Protein AF-A0A524PGY7-F1 (afdb_monomer_lite)

Radius of gyration: 24.84 Å; chains: 1; bounding box: 60×61×75 Å

Sequence (330 aa):
MKRKGLLGFSLILVSMLLLIGTSPVMAAKPDGSDGTRDVIAMSNGFPSGEHYNLNIHGKKADYVGDSTPGGSSVFILEYGQSTIQYVTNRKASLAELYVLDPLAEAFDGDPAKVQLPYEAAGYYVFGRILGKPNNGNVEPASSIILYPNRVVGAWNDTDPADPDFPTYTDGSLLPLGLIVGPNLYTAEPEGYVRFDPSSTPGKGKSKATDITELFTYTGWVIDSVLDTSGPEGEPDGIIDTYDIPLGDYDVDATTDPSQDYNNDGVLNGADVEAWLTDMAALATPTAWYYAEEWILNIADLVITEQGLENDGTKLLQIRFYPVDTTEFIP

Secondary structure (DSSP, 8-state):
-----SSSHHHHHHHHHS-S-----------GGGSSSHHHHHTTS--BS--EEEEEEEE-TT--------TTEEEEESEEEEEEEEEEETT----S-EEEE-B-HHHHSS-EEEEEPP-TT-EEEEEEE-S-GGGG--SSPPEEEEPPPEEEEEEPPPSSPPTTGGG--SSSS----EEPSS----PPPEEEESS-TTT--S-PPPPPEE-GGGGEEEEEEE-GGG----TTSS--S--STTTSPPB--S--TTSPPBS-SS-SS--SHHHHHHHHHHHHTSSS-SEEEEEEEEGGGSSSEEEEEEEEEEEB-SEEEEEEEEGGG-B---

Structure (mmCIF, N/CA/C/O backbone):
data_AF-A0A524PGY7-F1
#
_entry.id   AF-A0A524PGY7-F1
#
loop_
_atom_site.group_PDB
_atom_site.id
_atom_site.type_symbol
_atom_site.label_atom_id
_atom_site.label_alt_id
_atom_site.label_comp_id
_atom_site.label_asym_id
_atom_site.label_entity_id
_atom_site.label_seq_id
_atom_site.pdbx_PDB_ins_code
_atom_site.Cartn_x
_atom_site.Cartn_y
_atom_site.Cartn_z
_atom_site.occupancy
_atom_site.B_iso_or_equiv
_atom_site.auth_seq_id
_atom_site.auth_comp_id
_atom_site.auth_asym_id
_atom_site.auth_atom_id
_atom_site.pdbx_PDB_model_num
ATOM 1 N N . MET A 1 1 ? 22.538 -43.835 -54.422 1.00 36.50 1 MET A N 1
ATOM 2 C CA . MET A 1 1 ? 23.234 -42.661 -53.834 1.00 36.50 1 MET A CA 1
ATOM 3 C C . MET A 1 1 ? 22.425 -41.421 -54.198 1.00 36.50 1 MET A C 1
ATOM 5 O O . MET A 1 1 ? 22.168 -41.273 -55.375 1.00 36.50 1 MET A O 1
ATOM 9 N N . LYS A 1 2 ? 21.932 -40.530 -53.335 1.00 38.09 2 LYS A N 1
ATOM 10 C CA . LYS A 1 2 ? 21.914 -40.359 -51.874 1.00 38.09 2 LYS A CA 1
ATOM 11 C C . LYS A 1 2 ? 20.579 -39.647 -51.557 1.00 38.09 2 LYS A C 1
ATOM 13 O O . LYS A 1 2 ? 20.302 -38.616 -52.155 1.00 38.09 2 LYS A O 1
ATOM 18 N N . ARG A 1 3 ? 19.779 -40.180 -50.626 1.00 41.75 3 ARG A N 1
ATOM 19 C CA . ARG A 1 3 ? 18.691 -39.446 -49.956 1.00 41.75 3 ARG A CA 1
ATOM 20 C C . ARG A 1 3 ? 19.327 -38.633 -48.826 1.00 41.75 3 ARG A C 1
ATOM 22 O O . ARG A 1 3 ? 19.860 -39.229 -47.895 1.00 41.75 3 ARG A O 1
ATOM 29 N N . LYS A 1 4 ? 19.314 -37.307 -48.923 1.00 48.47 4 LYS A N 1
ATOM 30 C CA . LYS A 1 4 ? 19.605 -36.389 -47.813 1.00 48.47 4 LYS A CA 1
ATOM 31 C C . LYS A 1 4 ? 18.710 -35.172 -47.987 1.00 48.47 4 LYS A C 1
ATOM 33 O O . LYS A 1 4 ? 18.896 -34.425 -48.936 1.00 48.47 4 LYS A O 1
ATOM 38 N N . GLY A 1 5 ? 17.733 -35.019 -47.106 1.00 49.53 5 GLY A N 1
ATOM 39 C CA . GLY A 1 5 ? 16.826 -33.875 -47.133 1.00 49.53 5 GLY A CA 1
ATOM 40 C C . GLY A 1 5 ? 15.494 -34.192 -46.480 1.00 49.53 5 GLY A C 1
ATOM 41 O O . GLY A 1 5 ? 14.476 -34.086 -47.140 1.00 49.53 5 GLY A O 1
ATOM 42 N N . LEU A 1 6 ? 15.503 -34.670 -45.231 1.00 46.91 6 LEU A N 1
ATOM 43 C CA . LEU A 1 6 ? 14.293 -34.690 -44.399 1.00 46.91 6 LEU A CA 1
ATOM 44 C C . LEU A 1 6 ? 14.606 -34.846 -42.896 1.00 46.91 6 LEU A C 1
ATOM 46 O O . LEU A 1 6 ? 13.883 -35.525 -42.180 1.00 46.91 6 LEU A O 1
ATOM 50 N N . LEU A 1 7 ? 15.717 -34.275 -42.416 1.00 43.59 7 LEU A N 1
ATOM 51 C CA . LEU A 1 7 ? 16.097 -34.353 -40.993 1.00 43.59 7 LEU A CA 1
ATOM 52 C C . LEU A 1 7 ? 16.265 -32.989 -40.301 1.00 43.59 7 LEU A C 1
ATOM 54 O O . LEU A 1 7 ? 16.538 -32.958 -39.110 1.00 43.59 7 LEU A O 1
ATOM 58 N N . GLY A 1 8 ? 16.079 -31.870 -41.013 1.00 40.19 8 GLY A N 1
ATOM 59 C CA . GLY A 1 8 ? 16.228 -30.526 -40.433 1.00 40.19 8 GLY A CA 1
ATOM 60 C C . GLY A 1 8 ? 14.969 -29.973 -39.759 1.00 40.19 8 GLY A C 1
ATOM 61 O O . GLY A 1 8 ? 15.075 -29.164 -38.850 1.00 40.19 8 GLY A O 1
ATOM 62 N N . PHE A 1 9 ? 13.778 -30.430 -40.157 1.00 42.22 9 PHE A N 1
ATOM 63 C CA . PHE A 1 9 ?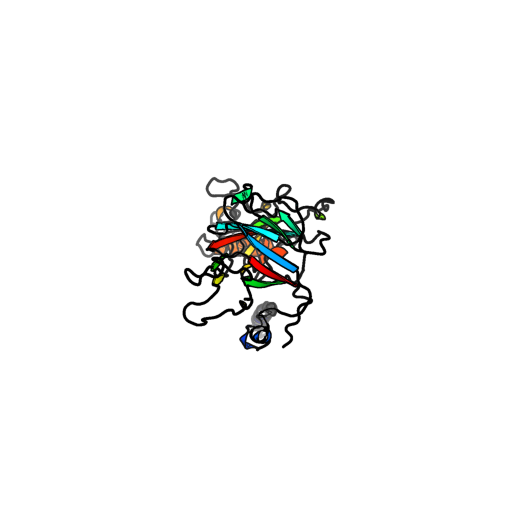 12.515 -29.846 -39.683 1.00 42.22 9 PHE A CA 1
ATOM 64 C C . PHE A 1 9 ? 11.984 -30.453 -38.376 1.00 42.22 9 PHE A C 1
ATOM 66 O O . PHE A 1 9 ? 11.179 -29.831 -37.695 1.00 42.22 9 PHE A O 1
ATOM 73 N N . SER A 1 10 ? 12.443 -31.648 -37.992 1.00 45.22 10 SER A N 1
ATOM 74 C CA . SER A 1 10 ? 11.932 -32.325 -36.791 1.00 45.22 10 SER A CA 1
ATOM 75 C C . SER A 1 10 ? 12.630 -31.891 -35.502 1.00 45.22 10 SER A C 1
ATOM 77 O O . SER A 1 10 ? 12.076 -32.117 -34.433 1.00 45.22 10 SER A O 1
ATOM 79 N N . LEU A 1 11 ? 13.828 -31.299 -35.576 1.00 42.41 11 LEU A N 1
ATOM 80 C CA . LEU A 1 11 ? 14.556 -30.881 -34.374 1.00 42.41 11 LEU A CA 1
ATOM 81 C C . LEU A 1 11 ? 14.105 -29.493 -33.892 1.00 42.41 11 LEU A C 1
ATOM 83 O O . LEU A 1 11 ? 13.975 -29.282 -32.695 1.00 42.41 11 LEU A O 1
ATOM 87 N N . ILE A 1 12 ? 13.777 -28.588 -34.820 1.00 48.06 12 ILE A N 1
ATOM 88 C CA . ILE A 1 12 ? 13.322 -27.225 -34.497 1.00 48.06 12 ILE A CA 1
ATOM 89 C C . ILE A 1 12 ? 11.931 -27.251 -33.842 1.00 48.06 12 ILE A C 1
ATOM 91 O O . ILE A 1 12 ? 11.699 -26.538 -32.873 1.00 48.06 12 ILE A O 1
ATOM 95 N N . LEU A 1 13 ? 11.037 -28.146 -34.281 1.00 40.94 13 LEU A N 1
ATOM 96 C CA . LEU A 1 13 ? 9.704 -28.281 -33.682 1.00 40.94 13 LEU A CA 1
ATOM 97 C C . LEU A 1 13 ? 9.747 -28.859 -32.251 1.00 40.94 13 LEU A C 1
ATOM 99 O O . LEU A 1 13 ? 8.904 -28.525 -31.427 1.00 40.94 13 LEU A O 1
ATOM 103 N N . VAL A 1 14 ? 10.741 -29.699 -31.934 1.00 45.47 14 VAL A N 1
ATOM 104 C CA . VAL A 1 14 ? 10.915 -30.270 -30.585 1.00 45.47 14 VAL A CA 1
ATOM 105 C C . VAL A 1 14 ? 11.590 -29.271 -29.638 1.00 45.47 14 VAL A C 1
ATOM 107 O O . VAL A 1 14 ? 11.254 -29.241 -28.459 1.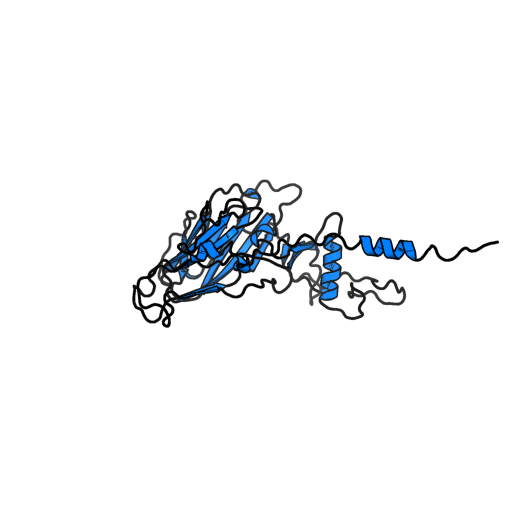00 45.47 14 VAL A O 1
ATOM 110 N N . SER A 1 15 ? 12.464 -28.394 -30.143 1.00 42.88 15 SER A N 1
ATOM 111 C CA . SER A 1 15 ? 13.026 -27.286 -29.357 1.00 42.88 15 SER A CA 1
ATOM 112 C C . SER A 1 15 ? 11.997 -26.190 -29.049 1.00 42.88 15 SER A C 1
ATOM 114 O O . SER A 1 15 ? 12.026 -25.641 -27.955 1.00 42.88 15 SER A O 1
ATOM 116 N N . MET A 1 16 ? 11.041 -25.929 -29.950 1.00 41.72 16 MET A N 1
ATOM 117 C CA . MET A 1 16 ? 9.944 -24.982 -29.693 1.00 41.72 16 MET A CA 1
ATOM 118 C C . MET A 1 16 ? 8.911 -25.524 -28.685 1.00 41.72 16 MET A C 1
ATOM 120 O O . MET A 1 16 ? 8.308 -24.754 -27.949 1.00 41.72 16 MET A O 1
ATOM 124 N N . LEU A 1 17 ? 8.754 -26.850 -28.585 1.00 41.31 17 LEU A N 1
ATOM 125 C CA . LEU A 1 17 ? 7.891 -27.504 -27.588 1.00 41.31 17 LEU A CA 1
ATOM 126 C C . LEU A 1 17 ? 8.520 -27.604 -26.184 1.00 41.31 17 LEU A C 1
ATOM 128 O O . LEU A 1 17 ? 7.798 -27.816 -25.217 1.00 41.31 17 LEU A O 1
ATOM 132 N N . LEU A 1 18 ? 9.842 -27.438 -26.059 1.00 38.06 18 LEU A N 1
ATOM 133 C CA . LEU A 1 18 ? 10.560 -27.415 -24.773 1.00 38.06 18 LEU A CA 1
ATOM 134 C C . LEU A 1 18 ? 10.697 -26.002 -24.175 1.00 38.06 18 LEU A C 1
ATOM 136 O O . LEU A 1 18 ? 11.127 -25.877 -23.033 1.00 38.06 18 LEU A O 1
ATOM 140 N N . LEU A 1 19 ? 10.300 -24.963 -24.920 1.00 39.56 19 LEU A N 1
ATOM 141 C CA . LEU A 1 19 ? 10.156 -23.580 -24.443 1.00 39.56 19 LEU A CA 1
ATOM 142 C C . LEU A 1 19 ? 8.741 -23.260 -23.944 1.00 39.56 19 LEU A C 1
ATOM 144 O O . LEU A 1 19 ? 8.479 -22.131 -23.542 1.00 39.56 19 LEU A O 1
ATOM 148 N N . ILE A 1 20 ? 7.857 -24.262 -23.855 1.00 41.78 20 ILE A N 1
ATOM 149 C CA . ILE A 1 20 ? 6.754 -24.222 -22.888 1.00 41.78 20 ILE A CA 1
ATOM 150 C C . ILE A 1 20 ? 7.396 -24.473 -21.521 1.00 41.78 20 ILE A C 1
ATOM 152 O O . ILE A 1 20 ? 7.296 -25.552 -20.934 1.00 41.78 20 ILE A O 1
ATOM 156 N N . GLY A 1 21 ? 8.172 -23.475 -21.090 1.00 33.72 21 GLY A N 1
ATOM 157 C CA . GLY A 1 21 ? 8.647 -23.345 -19.735 1.00 33.72 21 GLY A CA 1
ATOM 158 C C . GLY A 1 21 ? 7.442 -23.519 -18.839 1.00 33.72 21 GLY A C 1
ATOM 159 O O . GLY A 1 21 ? 6.359 -23.012 -19.126 1.00 33.72 21 GLY A O 1
ATOM 160 N N . THR A 1 22 ? 7.645 -24.334 -17.816 1.00 38.81 22 THR A N 1
ATOM 161 C CA . THR A 1 22 ? 6.751 -24.506 -16.688 1.00 38.81 22 THR A CA 1
ATOM 162 C C . THR A 1 22 ? 6.085 -23.173 -16.381 1.00 38.81 22 THR A C 1
ATOM 164 O O . THR A 1 22 ? 6.716 -22.294 -15.795 1.00 38.81 22 THR A O 1
ATOM 167 N N . SER A 1 23 ? 4.823 -23.011 -16.783 1.00 33.00 23 SER A N 1
ATOM 168 C CA . SER A 1 23 ? 3.966 -22.043 -16.121 1.00 33.00 23 SER A CA 1
ATOM 169 C C . SER A 1 23 ? 4.172 -22.310 -14.633 1.00 33.00 23 SER A C 1
ATOM 171 O O . SER A 1 23 ? 4.130 -23.498 -14.257 1.00 33.00 23 SER A O 1
ATOM 173 N N . PRO A 1 24 ? 4.469 -21.291 -13.799 1.00 35.34 24 PRO A N 1
ATOM 174 C CA . PRO A 1 24 ? 4.390 -21.497 -12.367 1.00 35.34 24 PRO A CA 1
ATOM 175 C C . PRO A 1 24 ? 3.068 -22.216 -12.151 1.00 35.34 24 PRO A C 1
ATOM 177 O O . PRO A 1 24 ? 2.066 -21.898 -12.803 1.00 35.34 24 PRO A O 1
ATOM 180 N N . VAL A 1 25 ? 3.096 -23.286 -11.360 1.00 30.28 25 VAL A N 1
ATOM 181 C CA . VAL A 1 25 ? 1.858 -23.808 -10.806 1.00 30.28 25 VAL A CA 1
ATOM 182 C C . VAL A 1 25 ? 1.249 -22.582 -10.159 1.00 30.28 25 VAL A C 1
ATOM 184 O O . VAL A 1 25 ? 1.738 -22.141 -9.125 1.00 30.28 25 VAL A O 1
ATOM 187 N N . MET A 1 26 ? 0.290 -21.960 -10.851 1.00 38.78 26 MET A N 1
ATOM 188 C CA . MET A 1 26 ? -0.557 -20.949 -10.270 1.00 38.78 26 MET A CA 1
ATOM 189 C C . MET A 1 26 ? -1.066 -21.690 -9.054 1.00 38.78 26 MET A C 1
ATOM 191 O O . MET A 1 26 ? -1.726 -22.730 -9.193 1.00 38.78 26 MET A O 1
ATOM 195 N N . ALA A 1 27 ? -0.652 -21.242 -7.874 1.00 35.66 27 ALA A N 1
ATOM 196 C CA . ALA A 1 27 ? -1.394 -21.524 -6.674 1.00 35.66 27 ALA A CA 1
ATOM 197 C C . ALA A 1 27 ? -2.730 -20.831 -6.919 1.00 35.66 27 ALA A C 1
ATOM 199 O O . ALA A 1 27 ? -2.958 -19.712 -6.483 1.00 35.66 27 ALA A O 1
ATOM 200 N N . ALA A 1 28 ? -3.564 -21.467 -7.747 1.00 30.20 28 ALA A N 1
ATOM 201 C CA . ALA A 1 28 ? -4.939 -21.112 -7.916 1.00 30.20 28 ALA A CA 1
ATOM 202 C C . ALA A 1 28 ? -5.451 -21.064 -6.491 1.00 30.20 28 ALA A C 1
ATOM 204 O O . ALA A 1 28 ? -5.355 -22.056 -5.757 1.00 30.20 28 ALA A O 1
ATOM 205 N N . LYS A 1 29 ? -5.873 -19.858 -6.112 1.00 39.06 29 LYS A N 1
ATOM 206 C CA . LYS A 1 29 ? -6.697 -19.574 -4.953 1.00 39.06 29 LYS A CA 1
ATOM 207 C C . LYS A 1 29 ? -7.499 -20.838 -4.622 1.00 39.06 29 LYS A C 1
ATOM 209 O O . LYS A 1 29 ? -8.178 -21.349 -5.519 1.00 39.06 29 LYS A O 1
ATOM 214 N N . PRO A 1 30 ? -7.467 -21.346 -3.380 1.00 36.38 30 PRO A N 1
ATOM 215 C CA . PRO A 1 30 ? -8.620 -22.064 -2.883 1.00 36.38 30 PRO A CA 1
ATOM 216 C C . PRO A 1 30 ? -9.736 -21.024 -2.937 1.00 36.38 30 PRO A C 1
ATOM 218 O O . PRO A 1 30 ? -9.876 -20.166 -2.060 1.00 36.38 30 PRO A O 1
ATOM 221 N N . ASP A 1 31 ? -10.449 -20.984 -4.060 1.00 39.94 31 ASP A N 1
ATOM 222 C CA . ASP A 1 31 ? -11.741 -20.353 -4.079 1.00 39.94 31 ASP A CA 1
ATOM 223 C C . ASP A 1 31 ? -12.522 -21.051 -2.966 1.00 39.94 31 ASP A C 1
ATOM 225 O O . ASP A 1 31 ? -12.351 -22.241 -2.701 1.00 39.94 31 ASP A O 1
ATOM 229 N N . GLY A 1 32 ? -13.380 -20.333 -2.253 1.00 41.75 32 GLY A N 1
ATOM 230 C CA . GLY A 1 32 ? -14.230 -20.972 -1.245 1.00 41.75 32 GLY A CA 1
ATOM 231 C C . GLY A 1 32 ? -15.118 -22.099 -1.808 1.00 41.75 32 GLY A C 1
ATOM 232 O O . GLY A 1 32 ? -15.951 -22.616 -1.077 1.00 41.75 32 GLY A O 1
ATOM 233 N N . SER A 1 33 ? -14.969 -22.475 -3.086 1.00 42.28 33 SER A N 1
ATOM 234 C CA . SER A 1 33 ? -15.599 -23.617 -3.731 1.00 42.28 33 SER A CA 1
ATOM 235 C C . SER A 1 33 ? -15.067 -24.971 -3.236 1.00 42.28 33 SER A C 1
ATOM 237 O O . SER A 1 33 ? -15.789 -25.963 -3.358 1.00 42.28 33 SER A O 1
ATOM 239 N N . ASP A 1 34 ? -13.871 -25.029 -2.630 1.00 41.97 34 ASP A N 1
ATOM 240 C CA . ASP A 1 34 ? -13.316 -26.269 -2.061 1.00 41.97 34 ASP A CA 1
ATOM 241 C C . ASP A 1 34 ? -13.700 -26.524 -0.587 1.00 41.97 34 ASP A C 1
ATOM 243 O O . ASP A 1 34 ? -13.394 -27.584 -0.034 1.00 41.97 34 ASP A O 1
ATOM 247 N N . GLY A 1 35 ? -14.413 -25.584 0.047 1.00 45.66 35 GLY A N 1
ATOM 248 C CA . GLY A 1 35 ? -14.919 -25.715 1.417 1.00 45.66 35 GLY A CA 1
ATOM 249 C C . GLY A 1 35 ? -13.886 -25.488 2.531 1.00 45.66 35 GLY A C 1
ATOM 250 O O . GLY A 1 35 ? -14.220 -25.659 3.704 1.00 45.66 35 GLY A O 1
ATOM 251 N N . THR A 1 36 ? -12.650 -25.071 2.231 1.00 46.66 36 THR A N 1
ATOM 252 C CA . THR A 1 36 ? -11.626 -24.811 3.270 1.00 46.66 36 THR A CA 1
ATOM 253 C C . THR A 1 36 ? -11.817 -23.471 3.991 1.00 46.66 36 THR A C 1
ATOM 255 O O . THR A 1 36 ? -11.554 -23.371 5.190 1.00 46.66 36 THR A O 1
ATOM 258 N N . ARG A 1 37 ? -12.383 -22.459 3.315 1.00 50.16 37 ARG A N 1
ATOM 259 C CA . ARG A 1 37 ? -12.799 -21.177 3.929 1.00 50.16 37 ARG A CA 1
ATOM 260 C C . ARG A 1 37 ? -14.234 -21.179 4.484 1.00 50.16 37 ARG A C 1
ATOM 262 O O . ARG A 1 37 ? -14.613 -20.237 5.178 1.00 50.16 37 ARG A O 1
ATOM 269 N N . ASP A 1 38 ? -15.019 -22.241 4.273 1.00 48.91 38 ASP A N 1
ATOM 270 C CA . ASP A 1 38 ? -16.403 -22.370 4.788 1.00 48.91 38 ASP A CA 1
ATOM 271 C C . ASP A 1 38 ? -16.476 -22.393 6.326 1.00 48.91 38 ASP A C 1
ATOM 273 O O . ASP A 1 38 ? -17.475 -22.010 6.940 1.00 48.91 38 ASP A O 1
ATOM 277 N N . VAL A 1 39 ? -15.373 -22.765 6.972 1.00 49.00 39 VAL A N 1
ATOM 278 C CA . VAL A 1 39 ? -15.157 -22.662 8.420 1.00 49.00 39 VAL A CA 1
ATOM 279 C C . VAL A 1 39 ? -15.425 -21.247 8.953 1.00 49.00 39 VAL A C 1
ATOM 281 O O . VAL A 1 39 ? -15.995 -21.068 10.032 1.00 49.00 39 VAL A O 1
ATOM 284 N N . ILE A 1 40 ? -15.083 -20.219 8.173 1.00 51.91 40 ILE A N 1
ATOM 285 C CA . ILE A 1 40 ? -15.280 -18.807 8.527 1.00 51.91 40 ILE A CA 1
ATOM 286 C C . ILE A 1 40 ? -16.779 -18.483 8.621 1.00 51.91 40 ILE A C 1
ATOM 288 O O . ILE A 1 40 ? -17.203 -17.706 9.482 1.00 51.91 40 ILE A O 1
ATOM 292 N N . ALA A 1 41 ? -17.612 -19.139 7.804 1.00 51.06 41 ALA A N 1
ATOM 293 C CA . ALA A 1 41 ? -19.063 -18.998 7.872 1.00 51.06 41 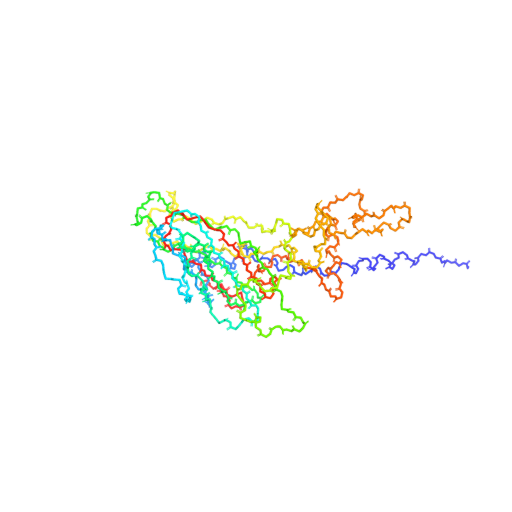ALA A CA 1
ATOM 294 C C . ALA A 1 41 ? -19.651 -19.601 9.165 1.00 51.06 41 ALA A C 1
ATOM 296 O O . ALA A 1 41 ? -20.698 -19.124 9.631 1.00 51.06 41 ALA A O 1
ATOM 297 N N . MET A 1 42 ? -18.969 -20.593 9.759 1.00 48.81 42 MET A N 1
ATOM 298 C CA . MET A 1 42 ? -19.356 -21.293 10.993 1.00 48.81 42 MET A CA 1
ATOM 299 C C . MET A 1 42 ? -18.815 -20.636 12.281 1.00 48.81 42 MET A C 1
ATOM 301 O O . MET A 1 42 ? -19.393 -20.842 13.351 1.00 48.81 42 MET A O 1
ATOM 305 N N . SER A 1 43 ? -17.780 -19.790 12.190 1.00 59.91 43 SER A N 1
ATOM 306 C CA . SER A 1 43 ? -17.185 -19.054 13.319 1.00 59.91 43 SER A CA 1
ATOM 307 C C . SER A 1 43 ? -17.759 -17.626 13.480 1.00 59.91 43 SER A C 1
ATOM 309 O O . SER A 1 43 ? -18.740 -17.229 12.847 1.00 59.91 43 SER A O 1
ATOM 311 N N . ASN A 1 44 ? -17.154 -16.800 14.345 1.00 68.00 44 ASN A N 1
ATOM 312 C CA . ASN A 1 44 ? -17.443 -15.358 14.434 1.00 68.00 44 ASN A CA 1
ATOM 313 C C . ASN A 1 44 ? -16.917 -14.548 13.221 1.00 68.00 44 ASN A C 1
ATOM 315 O O . ASN A 1 44 ? -16.824 -13.318 13.310 1.00 68.00 44 ASN A O 1
ATOM 319 N N . GLY A 1 45 ? -16.585 -15.232 12.121 1.00 74.56 45 GLY A N 1
ATOM 320 C CA . GLY A 1 45 ? -16.027 -14.694 10.884 1.00 74.56 45 GLY A CA 1
ATOM 321 C C . GLY A 1 45 ? -14.506 -14.552 10.888 1.00 74.56 45 GLY A C 1
ATOM 322 O O . GLY A 1 45 ? -13.969 -13.963 9.962 1.00 74.56 45 GLY A O 1
ATOM 323 N N . PHE A 1 46 ? -13.804 -15.052 11.910 1.00 83.38 46 PHE A N 1
ATOM 324 C CA . PHE A 1 46 ? -12.342 -15.016 11.963 1.00 83.38 46 PHE A CA 1
ATOM 325 C C . PHE A 1 46 ? -11.721 -16.420 11.956 1.00 83.38 46 PHE A C 1
ATOM 327 O O . PHE A 1 46 ? -12.299 -17.330 12.565 1.00 83.38 46 PHE A O 1
ATOM 334 N N . PRO A 1 47 ? -10.533 -16.582 11.344 1.00 84.19 47 PRO A N 1
ATOM 335 C CA . PRO A 1 47 ? -9.701 -17.770 11.512 1.00 84.19 47 PRO A CA 1
ATOM 336 C C . PRO A 1 47 ? -9.155 -17.914 12.938 1.00 84.19 47 PRO A C 1
ATOM 338 O O . PRO A 1 47 ? -9.133 -16.959 13.732 1.00 84.19 47 PRO A O 1
ATOM 341 N N . SER A 1 48 ? -8.678 -19.121 13.242 1.00 81.25 48 SER A N 1
ATOM 342 C CA . SER A 1 48 ? -7.868 -19.393 14.431 1.00 81.25 48 SER A CA 1
ATOM 343 C C . SER A 1 48 ? -6.390 -19.130 14.126 1.00 81.25 48 SER A C 1
ATOM 345 O O . SER A 1 48 ? -5.965 -19.253 12.982 1.00 81.25 48 SER A O 1
ATOM 347 N N . GLY A 1 49 ? -5.610 -18.778 15.149 1.00 83.50 49 GLY A N 1
ATOM 348 C CA . GLY A 1 49 ? -4.166 -18.565 15.017 1.00 83.50 49 GLY A CA 1
ATOM 349 C C . GLY A 1 49 ? -3.679 -17.216 15.537 1.00 83.50 49 GLY A C 1
ATOM 350 O O . GLY A 1 49 ? -4.449 -16.393 16.061 1.00 83.50 49 GLY A O 1
ATOM 351 N N . GLU A 1 50 ? -2.367 -17.030 15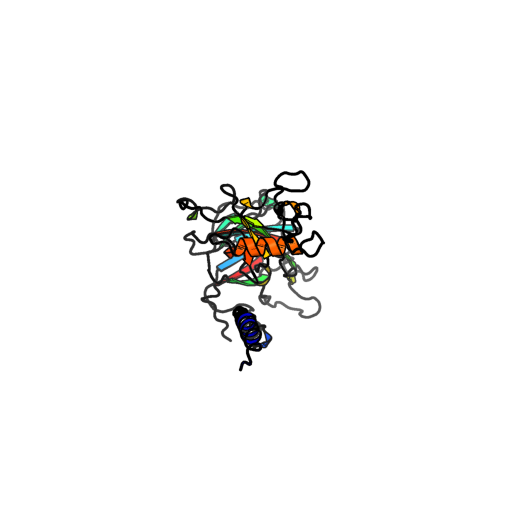.417 1.00 90.94 50 GLU A N 1
ATOM 352 C CA . GLU A 1 50 ? -1.700 -15.760 15.679 1.00 90.94 50 GLU A CA 1
ATOM 353 C C . GLU A 1 50 ? -2.209 -14.692 14.708 1.00 90.94 50 GLU A C 1
ATOM 355 O O . GLU A 1 50 ? -2.507 -14.971 13.549 1.00 90.94 50 GLU A O 1
ATOM 360 N N . HIS A 1 51 ? -2.398 -13.477 15.213 1.00 94.56 51 HIS A N 1
ATOM 361 C CA . HIS A 1 51 ? -2.862 -12.363 14.404 1.00 94.56 51 HIS A CA 1
ATOM 362 C C . HIS A 1 51 ? -2.518 -11.031 15.050 1.00 94.56 51 HIS A C 1
ATOM 364 O O . HIS A 1 51 ? -2.511 -10.891 16.278 1.00 94.56 51 HIS A O 1
ATOM 370 N N . TYR A 1 52 ? -2.374 -10.020 14.207 1.00 96.69 52 TYR A N 1
ATOM 371 C CA . TYR A 1 52 ? -2.256 -8.633 14.623 1.00 96.69 52 TYR A CA 1
ATOM 372 C C . TYR A 1 52 ? -3.611 -7.950 14.497 1.00 96.69 52 TYR A C 1
ATOM 374 O O . TYR A 1 52 ? -4.307 -8.092 13.493 1.00 96.69 52 TYR A O 1
ATOM 382 N N . ASN A 1 53 ? -4.022 -7.232 15.540 1.00 96.00 53 ASN A N 1
ATOM 383 C CA . ASN A 1 53 ? -5.259 -6.459 15.519 1.00 96.00 53 ASN A CA 1
ATOM 384 C C . ASN A 1 53 ? -4.925 -5.009 15.169 1.00 96.00 53 ASN A C 1
ATOM 386 O O . ASN A 1 53 ? -3.987 -4.465 15.733 1.00 96.00 53 ASN A O 1
ATOM 390 N N . LEU A 1 54 ? -5.737 -4.386 14.322 1.00 97.69 54 LEU A N 1
ATOM 391 C CA . LEU A 1 54 ? -5.795 -2.944 14.117 1.00 97.69 54 LEU A CA 1
ATOM 392 C C . LEU A 1 54 ? -7.216 -2.471 14.435 1.00 97.69 54 LEU A C 1
ATOM 394 O O . LEU A 1 54 ? -8.200 -2.979 13.894 1.00 97.69 54 LEU A O 1
ATOM 398 N N . ASN A 1 55 ? -7.331 -1.506 15.339 1.00 97.38 55 ASN A N 1
ATOM 399 C CA . ASN A 1 55 ? -8.594 -0.916 15.756 1.00 97.38 55 ASN A CA 1
ATOM 400 C C . ASN A 1 55 ? -8.711 0.495 15.176 1.00 97.38 55 ASN A C 1
ATOM 402 O O . ASN A 1 55 ? -7.994 1.407 15.574 1.00 97.38 55 ASN A O 1
ATOM 406 N N . ILE A 1 56 ? -9.653 0.680 14.261 1.00 96.88 56 ILE A N 1
ATOM 407 C CA . ILE A 1 56 ? -9.922 1.953 13.599 1.00 96.88 56 ILE A CA 1
ATOM 408 C C . ILE A 1 56 ? -11.120 2.602 14.291 1.00 96.88 56 ILE A C 1
ATOM 410 O O . ILE A 1 56 ? -12.245 2.092 14.248 1.00 96.88 56 ILE A O 1
ATOM 414 N N . HIS A 1 57 ? -10.878 3.718 14.968 1.00 96.38 57 HIS A N 1
ATOM 415 C CA . HIS A 1 57 ? -11.864 4.412 15.785 1.00 96.38 57 HIS A CA 1
ATOM 416 C C . HIS A 1 57 ? -12.423 5.639 15.064 1.00 96.38 57 HIS A C 1
ATOM 418 O O . HIS A 1 57 ? -11.701 6.600 14.823 1.00 96.38 57 HIS A O 1
ATOM 424 N N . GLY A 1 58 ? -13.735 5.658 14.820 1.00 94.94 58 GLY A N 1
ATOM 425 C CA . GLY A 1 58 ? -14.423 6.849 14.319 1.00 94.94 58 GLY A CA 1
ATOM 426 C C . GLY A 1 58 ? -14.582 7.914 15.404 1.00 94.94 58 GLY A C 1
ATOM 427 O O . GLY A 1 58 ? -15.151 7.652 16.476 1.00 94.94 58 GLY A O 1
ATOM 428 N N . LYS A 1 59 ? -14.092 9.121 15.123 1.00 95.44 59 LYS A N 1
ATOM 429 C CA . LYS A 1 59 ? -14.095 10.283 16.017 1.00 95.44 59 LYS A CA 1
ATOM 430 C C . LYS A 1 59 ? -14.713 11.506 15.343 1.00 95.44 59 LYS A C 1
ATOM 432 O O . LYS A 1 59 ? -14.682 11.668 14.130 1.00 95.44 59 LYS A O 1
ATOM 437 N N . LYS A 1 60 ? -15.306 12.385 16.146 1.00 94.12 60 LYS A N 1
ATOM 438 C CA . LYS A 1 60 ? -15.852 13.654 15.651 1.00 94.12 60 LYS A CA 1
ATOM 439 C C . LYS A 1 60 ? -14.723 14.576 15.197 1.00 94.12 60 LYS A C 1
ATOM 441 O O . LYS A 1 60 ? -13.635 14.490 15.745 1.00 94.12 60 LYS A O 1
ATOM 446 N N . ALA A 1 61 ? -15.017 15.502 14.287 1.00 92.94 61 ALA A N 1
ATOM 447 C CA . ALA A 1 61 ? -14.042 16.462 13.758 1.00 92.94 61 ALA A CA 1
ATOM 448 C C . ALA A 1 61 ? -13.390 17.374 14.821 1.00 92.94 61 ALA A C 1
ATOM 450 O O . ALA A 1 61 ? -12.334 17.935 14.575 1.00 92.94 61 ALA A O 1
ATOM 451 N N . ASP A 1 62 ? -14.001 17.532 16.001 1.00 94.19 62 ASP A N 1
ATOM 452 C CA . ASP A 1 62 ? -13.448 18.292 17.131 1.00 94.19 62 ASP A CA 1
ATOM 453 C C . ASP A 1 62 ? -12.603 17.436 18.094 1.00 94.19 62 ASP A C 1
ATOM 455 O O . ASP A 1 62 ? -12.219 17.897 19.172 1.00 94.19 62 ASP A O 1
ATOM 459 N N . TYR A 1 63 ? -12.342 16.175 17.746 1.00 96.19 63 TYR A N 1
ATOM 460 C CA . TYR A 1 63 ? -11.508 15.286 18.539 1.00 96.19 63 TYR A CA 1
ATOM 461 C C . TYR A 1 63 ? -10.059 15.772 18.561 1.00 96.19 63 TYR A C 1
ATOM 463 O O . TYR A 1 63 ? -9.429 15.934 17.524 1.00 96.19 63 TYR A O 1
ATOM 471 N N . VAL A 1 64 ? -9.526 15.947 19.770 1.00 94.62 64 VAL A N 1
ATOM 472 C CA . VAL A 1 64 ? -8.100 16.182 20.005 1.00 94.62 64 VAL A CA 1
ATOM 473 C C . VAL A 1 64 ? -7.493 14.861 20.457 1.00 94.62 64 VAL A C 1
ATOM 475 O O . VAL A 1 64 ? -7.779 14.385 21.562 1.00 94.62 64 VAL A O 1
ATOM 478 N N . GLY A 1 65 ? -6.736 14.239 19.560 1.00 91.31 65 GLY A N 1
ATOM 479 C CA . GLY A 1 65 ? -6.072 12.964 19.791 1.00 91.31 65 GLY A CA 1
ATOM 480 C C . GLY A 1 65 ? -4.700 13.099 20.443 1.00 91.31 65 GLY A C 1
ATOM 481 O O . GLY A 1 65 ? -4.150 14.191 20.555 1.00 91.31 65 GLY A O 1
ATOM 482 N N . ASP A 1 66 ? -4.174 11.966 20.900 1.00 93.75 66 ASP A N 1
ATOM 483 C CA . ASP A 1 66 ? -2.773 11.822 21.292 1.00 93.75 66 ASP A CA 1
ATOM 484 C C . ASP A 1 66 ? -2.022 11.267 20.083 1.00 93.75 66 ASP A C 1
ATOM 486 O O . ASP A 1 66 ? -2.373 10.185 19.620 1.00 93.75 66 ASP A O 1
ATOM 490 N N . SER A 1 67 ? -1.040 12.008 19.568 1.00 94.38 67 SER A N 1
ATOM 491 C CA . SER A 1 67 ? -0.212 11.602 18.426 1.00 94.38 67 SER A CA 1
ATOM 492 C C . SER A 1 67 ? 0.965 10.705 18.826 1.00 94.38 67 SER A C 1
ATOM 494 O O . SER A 1 67 ? 1.833 10.411 18.010 1.00 94.38 67 SER A O 1
ATOM 496 N N . THR A 1 68 ? 1.036 10.269 20.089 1.00 96.25 68 THR A N 1
ATOM 497 C CA . THR A 1 68 ? 2.099 9.374 20.555 1.00 96.25 68 THR A CA 1
ATOM 498 C C . THR A 1 68 ? 2.045 8.033 19.805 1.00 96.25 68 THR A C 1
ATOM 500 O O . THR A 1 68 ? 1.029 7.337 19.894 1.00 96.25 68 THR A O 1
ATOM 503 N N . PRO A 1 69 ? 3.136 7.619 19.128 1.00 96.19 69 PRO A N 1
ATOM 504 C CA . PRO A 1 69 ? 3.201 6.329 18.451 1.00 96.19 69 PRO A CA 1
ATOM 505 C C . PRO A 1 69 ? 3.050 5.143 19.414 1.00 96.19 69 PRO A C 1
ATOM 507 O O . PRO A 1 69 ? 3.488 5.190 20.568 1.00 96.19 69 PRO A O 1
ATOM 510 N N . GLY A 1 70 ? 2.503 4.043 18.906 1.00 95.12 70 GLY A N 1
ATOM 511 C CA . GLY A 1 70 ? 2.453 2.745 19.566 1.00 95.12 70 GLY A CA 1
ATOM 512 C C . GLY A 1 70 ? 1.061 2.125 19.657 1.00 95.12 70 GLY A C 1
ATOM 513 O O . GLY A 1 70 ? 0.033 2.711 19.324 1.00 95.12 70 GLY A O 1
ATOM 514 N N . GLY A 1 71 ? 1.026 0.882 20.136 1.00 94.19 71 GLY A N 1
ATOM 515 C CA . GLY A 1 71 ? -0.209 0.112 20.221 1.00 94.19 71 GLY A CA 1
ATOM 516 C C . GLY A 1 71 ? -0.764 -0.257 18.843 1.00 94.19 71 GLY A C 1
ATOM 517 O O . GLY A 1 71 ? -0.018 -0.475 17.896 1.00 94.19 71 GLY A O 1
ATOM 518 N N . SER A 1 72 ? -2.091 -0.376 18.764 1.00 96.56 72 SER A N 1
ATOM 519 C CA . SER A 1 72 ? -2.817 -0.952 17.622 1.00 96.56 72 SER A CA 1
ATOM 520 C C . SER A 1 72 ? -4.098 -0.186 17.278 1.00 96.56 72 SER A C 1
ATOM 522 O O . SER A 1 72 ? -5.077 -0.767 16.803 1.00 96.56 72 SER A O 1
ATOM 524 N N . SER A 1 73 ? -4.137 1.111 17.577 1.00 97.50 73 SER A N 1
ATOM 525 C CA . SER A 1 73 ? -5.320 1.946 17.388 1.00 97.50 73 SER A CA 1
ATOM 526 C C . SER A 1 73 ? -5.006 3.172 16.546 1.00 97.50 73 SER A C 1
ATOM 528 O O . SER A 1 73 ? -4.074 3.901 16.860 1.00 97.50 73 SER A O 1
ATOM 530 N N . VAL A 1 74 ? -5.847 3.422 15.546 1.00 98.19 74 VAL A N 1
ATOM 531 C CA . VAL A 1 74 ? -5.853 4.659 14.757 1.00 98.19 74 VAL A CA 1
ATOM 532 C C . VAL A 1 74 ? -7.213 5.347 14.861 1.00 98.19 74 VAL A C 1
ATOM 534 O O . VAL A 1 74 ? -8.231 4.711 15.167 1.00 98.19 74 VAL A O 1
ATOM 537 N N . PHE A 1 75 ? -7.244 6.651 14.622 1.00 98.00 75 PHE A N 1
ATOM 538 C CA . PHE A 1 75 ? -8.404 7.513 14.787 1.00 98.00 75 PHE A CA 1
ATOM 539 C C . PHE A 1 75 ? -8.715 8.219 13.471 1.00 98.00 75 PHE A C 1
ATOM 541 O O . PHE A 1 75 ? -7.905 8.980 12.959 1.00 98.00 75 PHE A O 1
ATOM 548 N N . ILE A 1 76 ? -9.920 7.984 12.957 1.00 97.25 76 ILE A N 1
ATOM 549 C CA . ILE A 1 76 ? -10.423 8.519 11.684 1.00 97.25 76 ILE A CA 1
ATOM 550 C C . ILE A 1 76 ? -11.659 9.385 11.923 1.00 97.25 76 ILE A C 1
ATOM 552 O O . ILE A 1 76 ? -12.257 9.339 13.009 1.00 97.25 76 ILE A O 1
ATOM 556 N N . LEU A 1 77 ? -12.101 10.130 10.911 1.00 95.94 77 LEU A N 1
ATOM 557 C CA . LEU A 1 77 ? -13.396 10.794 10.985 1.00 95.94 77 LEU A CA 1
ATOM 558 C C . LEU A 1 77 ? -14.520 9.770 11.155 1.00 95.94 77 LEU A C 1
ATOM 560 O O . LEU A 1 77 ? -14.552 8.705 10.547 1.00 95.94 77 LEU A O 1
ATOM 564 N N . GLU A 1 78 ? -15.462 10.098 12.032 1.00 92.81 78 GLU A N 1
ATOM 565 C CA . GLU A 1 78 ? -16.698 9.345 12.210 1.00 92.81 78 GLU A CA 1
ATOM 566 C C . GLU A 1 78 ? -17.618 9.510 11.001 1.00 92.81 78 GLU A C 1
ATOM 568 O O . GLU A 1 78 ? -18.320 8.569 10.657 1.00 92.81 78 GLU A O 1
ATOM 573 N N . TYR A 1 79 ? -17.610 10.690 10.381 1.00 92.50 79 TYR A N 1
ATOM 574 C CA . TYR A 1 79 ? -18.376 11.003 9.180 1.00 92.50 79 TYR A CA 1
ATOM 575 C C . TYR A 1 79 ? -17.459 11.696 8.177 1.00 92.50 79 TYR A C 1
ATOM 577 O O . TYR A 1 79 ? -16.957 12.785 8.468 1.00 92.50 79 TYR A O 1
ATOM 585 N N . GLY A 1 80 ? -17.268 11.078 7.016 1.00 93.69 80 GLY A N 1
ATOM 586 C CA . GLY A 1 80 ? -16.437 11.592 5.933 1.00 93.69 80 GLY A CA 1
ATOM 587 C C . GLY A 1 80 ? -15.271 10.677 5.581 1.00 93.69 80 GLY A C 1
ATOM 588 O O . GLY A 1 80 ? -15.207 9.516 5.990 1.00 93.69 80 GLY A O 1
ATOM 589 N N . GLN A 1 81 ? -14.364 11.224 4.780 1.00 96.62 81 GLN A N 1
ATOM 590 C CA . GLN A 1 81 ? -13.197 10.514 4.277 1.00 96.62 81 GLN A CA 1
ATOM 591 C C . GLN A 1 81 ? -12.041 10.582 5.274 1.00 96.62 81 GLN A C 1
ATOM 593 O O . GLN A 1 81 ? -11.895 11.549 6.024 1.00 96.62 81 GLN A O 1
ATOM 598 N N . SER A 1 82 ? -11.234 9.534 5.309 1.00 97.69 82 SER A N 1
ATOM 599 C CA . SER A 1 82 ? -9.932 9.533 5.974 1.00 97.69 82 SER A CA 1
ATOM 600 C C . SER A 1 82 ? -9.013 8.556 5.256 1.00 97.69 82 SER A C 1
ATOM 602 O O . SER A 1 82 ? -9.473 7.748 4.441 1.00 97.69 82 SER A O 1
ATOM 604 N N . THR A 1 83 ? -7.738 8.597 5.611 1.00 97.06 83 THR A N 1
ATOM 605 C CA . THR A 1 83 ? -6.712 7.799 4.963 1.00 97.06 83 THR A CA 1
ATOM 606 C C . THR A 1 83 ? -5.864 7.073 6.003 1.00 97.06 83 THR A C 1
ATOM 608 O O . THR A 1 83 ? -5.577 7.603 7.079 1.00 97.06 83 THR A O 1
ATOM 611 N N . ILE A 1 84 ? -5.489 5.829 5.698 1.00 97.62 84 ILE A N 1
ATOM 612 C CA . ILE A 1 84 ? -4.543 5.043 6.496 1.00 97.62 84 ILE A CA 1
ATOM 613 C C . ILE A 1 84 ? -3.396 4.605 5.594 1.00 97.62 84 ILE A C 1
ATOM 615 O O . ILE A 1 84 ? -3.626 4.024 4.535 1.00 97.62 84 ILE A O 1
ATOM 619 N N . GLN A 1 85 ? -2.167 4.839 6.034 1.00 96.81 85 GLN A N 1
ATOM 620 C CA . GLN A 1 85 ? -0.965 4.316 5.416 1.00 96.81 85 GLN A CA 1
ATOM 621 C C . GLN A 1 85 ? -0.483 3.046 6.119 1.00 96.81 85 GLN A C 1
ATOM 623 O O . GLN A 1 85 ? -0.303 3.025 7.339 1.00 96.81 85 GLN A O 1
ATOM 628 N N . TYR A 1 86 ? -0.224 2.001 5.336 1.00 96.25 86 TYR A N 1
ATOM 629 C CA . TYR A 1 86 ? 0.401 0.768 5.805 1.00 96.25 86 TYR A CA 1
ATOM 630 C C . TYR A 1 86 ? 1.845 0.701 5.328 1.00 96.25 86 TYR A C 1
ATOM 632 O O . TYR A 1 86 ? 2.123 0.899 4.145 1.00 96.25 86 TYR A O 1
ATOM 640 N N . VAL A 1 87 ? 2.743 0.393 6.257 1.00 94.50 87 VAL A N 1
ATOM 641 C CA . VAL A 1 87 ? 4.185 0.308 6.045 1.00 94.50 87 VAL A CA 1
ATOM 642 C C . VAL A 1 87 ? 4.657 -1.112 6.334 1.00 94.50 87 VAL A C 1
ATOM 644 O O . VAL A 1 87 ? 4.336 -1.677 7.381 1.00 94.50 87 VAL A O 1
ATOM 647 N N . THR A 1 88 ? 5.482 -1.666 5.460 1.00 93.69 88 THR A N 1
ATOM 648 C CA . THR A 1 88 ? 6.291 -2.861 5.737 1.00 93.69 88 THR A CA 1
ATOM 649 C C . THR A 1 88 ? 7.726 -2.592 5.372 1.00 93.69 88 THR A C 1
ATOM 651 O O . THR A 1 88 ? 8.010 -1.959 4.362 1.00 93.69 88 THR A O 1
ATOM 654 N N . ASN A 1 89 ? 8.630 -3.115 6.190 1.00 92.00 89 ASN A N 1
ATOM 655 C CA . ASN A 1 89 ? 10.053 -3.100 5.912 1.00 92.00 89 ASN A CA 1
ATOM 656 C C . ASN A 1 89 ? 10.600 -4.507 6.156 1.00 92.00 89 ASN A C 1
ATOM 658 O O . ASN A 1 89 ? 10.627 -4.975 7.295 1.00 92.00 89 ASN A O 1
ATOM 662 N N . ARG A 1 90 ? 11.031 -5.176 5.087 1.00 91.44 90 ARG A N 1
ATOM 663 C CA . ARG A 1 90 ? 11.570 -6.541 5.081 1.00 91.44 90 ARG A CA 1
ATOM 664 C C . ARG A 1 90 ? 12.764 -6.711 6.015 1.00 91.44 90 ARG A C 1
ATOM 666 O O . ARG A 1 90 ? 13.007 -7.811 6.506 1.00 91.44 90 ARG A O 1
ATOM 673 N N . LYS A 1 91 ? 13.520 -5.638 6.257 1.00 89.81 91 LYS A N 1
ATOM 674 C CA . LYS A 1 91 ? 14.720 -5.652 7.102 1.00 89.81 91 LYS A CA 1
ATOM 675 C C . LYS A 1 91 ? 14.449 -5.170 8.526 1.00 89.81 91 LYS A C 1
ATOM 677 O O . LYS A 1 91 ? 15.323 -5.312 9.382 1.00 89.81 91 LYS A O 1
ATOM 682 N N . ALA A 1 92 ? 13.260 -4.635 8.807 1.00 89.75 92 ALA A N 1
ATOM 683 C CA . ALA A 1 92 ? 12.889 -4.221 10.151 1.00 89.75 92 ALA A CA 1
ATOM 684 C C . ALA A 1 92 ? 12.709 -5.429 11.077 1.00 89.75 92 ALA A C 1
ATOM 686 O O . ALA A 1 92 ? 12.143 -6.456 10.715 1.00 89.75 92 ALA A O 1
ATOM 687 N N . SER A 1 93 ? 13.155 -5.282 12.323 1.00 88.12 93 SER A N 1
ATOM 688 C CA . SER A 1 93 ? 12.957 -6.282 13.380 1.00 88.12 93 SER A CA 1
ATOM 689 C C . SER A 1 93 ? 11.700 -5.972 14.196 1.00 88.12 93 SER A C 1
ATOM 691 O O . SER A 1 93 ? 11.772 -5.758 15.407 1.00 88.12 93 SER A O 1
ATOM 693 N N . LEU A 1 94 ? 10.552 -5.894 13.522 1.00 91.81 94 LEU A N 1
ATOM 694 C CA . LEU A 1 94 ? 9.266 -5.620 14.157 1.00 91.81 94 LEU A CA 1
ATOM 695 C C . LEU A 1 94 ? 8.532 -6.936 14.451 1.00 91.81 94 LEU A C 1
ATOM 697 O O . LEU A 1 94 ? 8.256 -7.699 13.535 1.00 91.81 94 LEU A O 1
ATOM 701 N N . ALA A 1 95 ? 8.224 -7.204 15.723 1.00 91.94 95 ALA A N 1
ATOM 702 C CA . ALA A 1 95 ? 7.556 -8.444 16.144 1.00 91.94 95 ALA A CA 1
ATOM 703 C C . ALA A 1 95 ? 6.021 -8.335 16.202 1.00 91.94 95 ALA A C 1
ATOM 705 O O . ALA A 1 95 ? 5.320 -9.343 16.178 1.00 91.94 95 ALA A O 1
ATOM 706 N N . GLU A 1 96 ? 5.495 -7.115 16.311 1.00 94.19 96 GLU A N 1
ATOM 707 C CA . GLU A 1 96 ? 4.067 -6.834 16.447 1.00 94.19 96 GLU A CA 1
ATOM 708 C C . GLU A 1 96 ? 3.697 -5.618 15.600 1.00 94.19 96 GLU A C 1
ATOM 710 O O . GLU A 1 96 ? 4.524 -4.734 15.396 1.00 94.19 96 GLU A O 1
ATOM 715 N N . LEU A 1 97 ? 2.445 -5.540 15.145 1.00 96.50 97 LEU A N 1
ATOM 716 C CA . LEU A 1 97 ? 1.917 -4.324 14.522 1.00 96.50 97 LEU A CA 1
ATOM 717 C C . LEU A 1 97 ? 2.155 -3.113 15.427 1.00 96.50 97 LEU A C 1
ATOM 719 O O . LEU A 1 97 ? 1.836 -3.145 16.617 1.00 96.50 97 LEU A O 1
ATOM 723 N N . TYR A 1 98 ? 2.670 -2.039 14.835 1.00 97.25 98 TYR A N 1
ATOM 724 C CA . TYR A 1 98 ? 3.008 -0.818 15.546 1.00 97.25 98 TYR A CA 1
ATOM 725 C C . TYR A 1 98 ? 2.433 0.399 14.831 1.00 97.25 98 TYR A C 1
ATOM 727 O O . TYR A 1 98 ? 2.712 0.643 13.660 1.00 97.25 98 TYR A O 1
ATOM 735 N N . VAL A 1 99 ? 1.613 1.176 15.532 1.00 97.88 99 VAL A N 1
ATOM 736 C CA . VAL A 1 99 ? 1.092 2.440 15.004 1.00 97.88 99 VAL A CA 1
ATOM 737 C C . VAL A 1 99 ? 2.189 3.501 15.074 1.00 97.88 99 VAL A C 1
ATOM 739 O O . VAL A 1 99 ? 2.671 3.826 16.156 1.00 97.88 99 VAL A O 1
ATOM 742 N N . LEU A 1 100 ? 2.591 4.020 13.918 1.00 97.12 100 LEU A N 1
ATOM 743 C CA . LEU A 1 100 ? 3.576 5.093 13.786 1.00 97.12 100 LEU A CA 1
ATOM 744 C C . LEU A 1 100 ? 2.927 6.463 13.967 1.00 97.12 100 LEU A C 1
ATOM 746 O O . LEU A 1 100 ? 3.516 7.325 14.606 1.00 97.12 100 LEU A O 1
ATOM 750 N N . ASP A 1 101 ? 1.710 6.620 13.450 1.00 97.56 101 ASP A N 1
ATOM 751 C CA . ASP A 1 101 ? 0.880 7.801 13.643 1.00 97.56 101 ASP A CA 1
ATOM 752 C C . ASP A 1 101 ? -0.572 7.367 13.896 1.00 97.56 101 ASP A C 1
ATOM 754 O O . ASP A 1 101 ? -1.188 6.730 13.033 1.00 97.56 101 ASP A O 1
ATOM 758 N N . PRO A 1 102 ? -1.132 7.623 15.088 1.00 97.94 102 PRO A N 1
ATOM 759 C CA . PRO A 1 102 ? -2.488 7.207 15.396 1.00 97.94 102 PRO A CA 1
ATOM 760 C C . PRO A 1 102 ? -3.568 8.108 14.785 1.00 97.94 102 PRO A C 1
ATOM 762 O O . PRO A 1 102 ? -4.734 7.712 14.833 1.00 97.94 102 PRO A O 1
ATOM 765 N N . LEU A 1 103 ? -3.262 9.296 14.263 1.00 98.06 103 LEU A N 1
ATOM 766 C CA . LEU A 1 103 ? -4.272 10.265 13.831 1.00 98.06 103 LEU A CA 1
ATOM 767 C C . LEU A 1 103 ? -4.342 10.351 12.306 1.00 98.06 103 LEU A C 1
ATOM 769 O O . LEU A 1 103 ? -3.339 10.267 11.622 1.00 98.06 103 LEU A O 1
ATOM 773 N N . ALA A 1 104 ? -5.560 10.447 11.774 1.00 97.19 104 ALA A N 1
ATOM 774 C CA . ALA A 1 104 ? -5.779 10.691 10.354 1.00 97.19 104 ALA A CA 1
ATOM 775 C C . ALA A 1 104 ? -5.775 12.188 10.025 1.00 97.19 104 ALA A C 1
ATOM 777 O O . ALA A 1 104 ? -5.983 13.029 10.906 1.00 97.19 104 ALA A O 1
ATOM 778 N N . GLU A 1 105 ? -5.725 12.502 8.728 1.00 95.62 105 GLU A N 1
ATOM 779 C CA . GLU A 1 105 ? -5.404 13.833 8.203 1.00 95.62 105 GLU A CA 1
ATOM 780 C C . GLU A 1 105 ? -6.360 14.935 8.672 1.00 95.62 105 GLU A C 1
ATOM 782 O O . GLU A 1 105 ? -6.014 16.113 8.747 1.00 95.62 105 GLU A O 1
ATOM 787 N N . ALA A 1 106 ? -7.578 14.554 9.045 1.00 94.69 106 ALA A N 1
ATOM 788 C CA . ALA A 1 106 ? -8.573 15.463 9.586 1.00 94.69 106 ALA A CA 1
ATOM 789 C C . ALA A 1 106 ? -8.237 16.007 10.989 1.00 94.69 106 ALA A C 1
ATOM 791 O O . ALA A 1 106 ? -8.869 16.976 11.416 1.00 94.69 106 ALA A O 1
ATOM 792 N N . PHE A 1 107 ? -7.311 15.381 11.720 1.00 96.56 107 PHE A N 1
ATOM 793 C CA . PHE A 1 107 ? -6.984 15.724 13.106 1.00 96.56 107 PHE A CA 1
ATOM 794 C C . PHE A 1 107 ? -5.638 16.432 13.254 1.00 96.56 107 PHE A C 1
ATOM 796 O O . PHE A 1 107 ? -5.522 17.303 14.118 1.00 96.56 107 PHE A O 1
ATOM 803 N N . ASP A 1 108 ? -4.653 16.108 12.420 1.00 95.12 108 ASP A N 1
ATOM 804 C CA . ASP A 1 108 ? -3.308 16.692 12.491 1.00 95.12 108 ASP A CA 1
ATOM 805 C C . ASP A 1 108 ? -2.652 16.987 11.134 1.00 95.12 108 ASP A C 1
ATOM 807 O O . ASP A 1 108 ? -1.615 17.647 11.103 1.00 95.12 108 ASP A O 1
ATOM 811 N N . GLY A 1 109 ? -3.310 16.642 10.025 1.00 94.56 109 GLY A N 1
ATOM 812 C CA . GLY A 1 109 ? -2.890 16.994 8.669 1.00 94.56 109 GLY A CA 1
ATOM 813 C C . GLY A 1 109 ? -2.214 15.869 7.889 1.00 94.56 109 GLY A C 1
ATOM 814 O O . GLY A 1 109 ? -2.082 16.018 6.675 1.00 94.56 109 GLY A O 1
ATOM 815 N N . ASP A 1 110 ? -1.874 14.753 8.538 1.00 94.44 110 ASP A N 1
ATOM 816 C CA . ASP A 1 110 ? -1.195 13.609 7.924 1.00 94.44 110 ASP A CA 1
ATOM 817 C C . ASP A 1 110 ? -2.060 12.331 8.005 1.00 94.44 110 ASP A C 1
ATOM 819 O O . ASP A 1 110 ? -2.870 12.187 8.920 1.00 94.44 110 ASP A O 1
ATOM 823 N N . PRO A 1 111 ? -1.965 11.388 7.048 1.00 96.62 111 PRO A N 1
ATOM 824 C CA . PRO A 1 111 ? -2.667 10.110 7.151 1.00 96.62 111 PRO A CA 1
ATOM 825 C C . PRO A 1 111 ? -2.215 9.298 8.369 1.00 96.62 111 PRO A C 1
ATOM 827 O O . PRO A 1 111 ? -1.020 9.216 8.659 1.00 96.62 111 PRO A O 1
ATOM 830 N N . ALA A 1 112 ? -3.148 8.572 8.993 1.00 97.62 112 ALA A N 1
ATOM 831 C CA . ALA A 1 112 ? -2.796 7.665 10.083 1.00 97.62 112 ALA A CA 1
ATOM 832 C C . ALA A 1 112 ? -1.855 6.583 9.557 1.00 97.62 112 ALA A C 1
ATOM 834 O O . ALA A 1 112 ? -2.092 6.031 8.485 1.00 97.62 112 ALA A O 1
ATOM 835 N N . LYS A 1 113 ? -0.812 6.230 10.303 1.00 97.44 113 LYS A N 1
ATOM 836 C CA . LYS A 1 113 ? 0.277 5.392 9.797 1.00 97.44 113 LYS A CA 1
ATOM 837 C C . LYS A 1 113 ? 0.511 4.179 10.677 1.00 97.44 113 LYS A C 1
ATOM 839 O O . LYS A 1 113 ? 0.688 4.285 11.890 1.00 97.44 113 LYS A O 1
ATOM 844 N N . VAL A 1 114 ? 0.559 3.005 10.059 1.00 97.50 114 VAL A N 1
ATOM 845 C CA . VAL A 1 114 ? 0.713 1.721 10.746 1.00 97.50 114 VAL A CA 1
ATOM 846 C C . VAL A 1 114 ? 1.811 0.911 10.081 1.00 97.50 114 VAL A C 1
ATOM 848 O O . VAL A 1 114 ? 1.809 0.745 8.867 1.00 97.50 114 VAL A O 1
ATOM 851 N N . GLN A 1 115 ? 2.723 0.363 10.877 1.00 97.00 115 GLN A N 1
ATOM 852 C CA . GLN A 1 115 ? 3.722 -0.587 10.415 1.00 97.00 115 GLN A CA 1
ATOM 853 C C . GLN A 1 115 ? 3.309 -2.014 10.774 1.00 97.00 115 GLN A C 1
ATOM 855 O O . GLN A 1 115 ? 3.005 -2.318 11.932 1.00 97.00 115 GLN A O 1
ATOM 860 N N . LEU A 1 116 ? 3.304 -2.888 9.773 1.00 96.44 116 LEU A N 1
ATOM 861 C CA . LEU A 1 116 ? 3.121 -4.324 9.944 1.00 96.44 116 LEU A CA 1
ATOM 862 C C . LEU A 1 116 ? 4.489 -5.013 10.036 1.00 96.44 116 LEU A C 1
ATOM 864 O O . LEU A 1 116 ? 5.438 -4.578 9.371 1.00 96.44 116 LEU A O 1
ATOM 868 N N . PRO A 1 117 ? 4.611 -6.092 10.831 1.00 95.25 117 PRO A N 1
ATOM 869 C CA . PRO A 1 117 ? 5.729 -7.015 10.708 1.00 95.25 117 PRO A CA 1
ATOM 870 C C . PRO A 1 117 ? 5.861 -7.501 9.263 1.00 95.25 117 PRO A C 1
ATOM 872 O O . PRO A 1 117 ? 4.884 -7.572 8.517 1.00 95.25 117 PRO A O 1
ATOM 875 N N . TYR A 1 118 ? 7.084 -7.801 8.845 1.00 94.12 118 TYR A N 1
ATOM 876 C CA . TYR A 1 118 ? 7.285 -8.394 7.533 1.00 94.12 118 TYR A CA 1
ATOM 877 C C . TYR A 1 118 ? 6.906 -9.874 7.568 1.00 94.12 118 TYR A C 1
ATOM 879 O O . TYR A 1 118 ? 7.411 -10.614 8.409 1.00 94.12 118 TYR A O 1
ATOM 887 N N . GLU A 1 119 ? 6.080 -10.299 6.613 1.00 93.75 119 GLU A N 1
ATOM 888 C CA . GLU A 1 119 ? 5.752 -11.705 6.387 1.00 93.75 119 GLU A CA 1
ATOM 889 C C . GLU A 1 119 ? 5.915 -12.052 4.912 1.00 93.75 119 GLU A C 1
ATOM 891 O O . GLU A 1 119 ? 5.268 -11.468 4.041 1.00 93.75 119 GLU A O 1
ATOM 896 N N . ALA A 1 120 ? 6.777 -13.030 4.624 1.00 91.88 120 ALA A N 1
ATOM 897 C CA . ALA A 1 120 ? 7.158 -13.368 3.253 1.00 91.88 120 ALA A CA 1
ATOM 898 C C . ALA A 1 120 ? 5.976 -13.884 2.418 1.00 91.88 120 ALA A C 1
ATOM 900 O O . ALA A 1 120 ? 5.889 -13.572 1.236 1.00 91.88 120 ALA A O 1
ATOM 901 N N . ALA A 1 121 ? 5.055 -14.628 3.035 1.00 91.12 121 ALA A N 1
ATOM 902 C CA . ALA A 1 121 ? 3.818 -15.085 2.402 1.00 91.12 121 ALA A CA 1
ATOM 903 C C . ALA A 1 121 ? 2.655 -14.078 2.534 1.00 91.12 121 ALA A C 1
ATOM 905 O O . ALA A 1 121 ? 1.551 -14.338 2.058 1.00 91.12 121 ALA A O 1
ATOM 906 N N . GLY A 1 122 ? 2.883 -12.936 3.190 1.00 93.94 122 GLY A N 1
ATOM 907 C CA . GLY A 1 122 ? 1.866 -11.928 3.460 1.00 93.94 122 GLY A CA 1
ATOM 908 C C . GLY A 1 122 ? 0.862 -12.345 4.537 1.00 93.94 122 GLY A C 1
ATOM 909 O O . GLY A 1 122 ? 1.142 -13.163 5.420 1.00 93.94 122 GLY A O 1
ATOM 910 N N . TYR A 1 123 ? -0.331 -11.753 4.466 1.00 94.50 123 TYR A N 1
ATOM 911 C CA . TYR A 1 123 ? -1.388 -11.923 5.459 1.00 94.50 123 TYR A CA 1
ATOM 912 C C . TYR A 1 123 ? -2.727 -12.256 4.812 1.00 94.50 123 TYR A C 1
ATOM 914 O O . TYR A 1 123 ? -3.102 -11.665 3.803 1.00 94.50 123 TYR A O 1
ATOM 922 N N . TYR A 1 124 ? -3.519 -13.097 5.474 1.00 93.56 124 TYR A N 1
ATOM 923 C CA . TYR A 1 124 ? -4.967 -13.039 5.307 1.00 93.56 124 TYR A CA 1
ATOM 924 C C . TYR A 1 124 ? -5.521 -11.876 6.131 1.00 93.56 124 TYR A C 1
ATOM 926 O O . TYR A 1 124 ? -5.196 -11.732 7.316 1.00 93.56 124 TYR A O 1
ATOM 934 N N . VAL A 1 125 ? -6.375 -11.050 5.527 1.00 93.25 125 VAL A N 1
ATOM 935 C CA . VAL A 1 125 ? -6.906 -9.846 6.176 1.00 93.25 125 VAL A CA 1
ATOM 936 C C . VAL A 1 125 ? -8.405 -9.957 6.357 1.00 93.25 125 VAL A C 1
ATOM 938 O O . VAL A 1 125 ? -9.140 -10.222 5.413 1.00 93.25 125 VAL A O 1
ATOM 941 N N . PHE A 1 126 ? -8.870 -9.710 7.577 1.00 91.81 126 PHE A N 1
ATOM 942 C CA . PHE A 1 126 ? -10.286 -9.791 7.913 1.00 91.81 126 PHE A CA 1
ATOM 943 C C . PHE A 1 126 ? -10.758 -8.543 8.647 1.00 91.81 126 PHE A C 1
ATOM 945 O O . PHE A 1 126 ? -10.156 -8.147 9.646 1.00 91.81 126 PHE A O 1
ATOM 952 N N . GLY A 1 127 ? -11.871 -7.957 8.210 1.00 90.75 127 GLY A N 1
ATOM 953 C CA . GLY A 1 127 ? -12.458 -6.765 8.825 1.00 90.75 127 GLY A CA 1
ATOM 954 C C . GLY A 1 127 ? -13.840 -7.016 9.425 1.00 90.75 127 GLY A C 1
ATOM 955 O O . GLY A 1 127 ? -14.603 -7.848 8.940 1.00 90.75 127 GLY A O 1
ATOM 956 N N . ARG A 1 128 ? -14.191 -6.300 10.503 1.00 88.00 128 ARG A N 1
ATOM 957 C CA . ARG A 1 128 ? -15.571 -6.225 11.026 1.00 88.00 128 ARG A CA 1
ATOM 958 C C . ARG A 1 128 ? -15.854 -4.960 11.829 1.00 88.00 128 ARG A C 1
ATOM 960 O O . ARG A 1 128 ? -15.009 -4.476 12.580 1.00 88.00 128 ARG A O 1
ATOM 967 N N . ILE A 1 129 ? -17.106 -4.505 11.820 1.00 86.25 129 ILE A N 1
ATOM 968 C CA . ILE A 1 129 ? -17.557 -3.395 12.676 1.00 86.25 129 ILE A CA 1
ATOM 969 C C . ILE A 1 129 ? -17.938 -3.894 14.078 1.00 86.25 129 ILE A C 1
ATOM 971 O O . ILE A 1 129 ? -18.951 -4.575 14.247 1.00 86.25 129 ILE A O 1
ATOM 975 N N . LEU A 1 130 ? -17.202 -3.493 15.114 1.00 82.44 130 LEU A N 1
ATOM 976 C CA . LEU A 1 130 ? -17.526 -3.806 16.514 1.00 82.44 130 LEU A CA 1
ATOM 977 C C . LEU A 1 130 ? -18.339 -2.712 17.214 1.00 82.44 130 LEU A C 1
ATOM 979 O O . LEU A 1 130 ? -19.192 -3.008 18.059 1.00 82.44 130 LEU A O 1
ATOM 983 N N . GLY A 1 131 ? -18.053 -1.449 16.901 1.00 71.44 131 GLY A N 1
ATOM 984 C CA . GLY A 1 131 ? -18.653 -0.304 17.579 1.00 71.44 131 GLY A CA 1
ATOM 985 C C . GLY A 1 131 ? -20.141 -0.200 17.274 1.00 71.44 131 GLY A C 1
ATOM 986 O O . GLY A 1 131 ? -20.549 -0.452 16.147 1.00 71.44 131 GLY A O 1
ATOM 987 N N . LYS A 1 132 ? -20.966 0.168 18.266 1.00 63.38 132 LYS A N 1
ATOM 988 C CA . LYS A 1 132 ? -22.375 0.505 18.017 1.00 63.38 132 LYS A CA 1
ATOM 989 C C . LYS A 1 132 ? -22.421 1.850 17.312 1.00 63.38 132 LYS A C 1
ATOM 991 O O . LYS A 1 132 ? -22.125 2.859 17.957 1.00 63.38 132 LYS A O 1
ATOM 996 N N . PRO A 1 133 ? -22.787 1.890 16.040 1.00 56.94 133 PRO A N 1
ATOM 997 C CA . PRO A 1 133 ? -22.771 3.129 15.334 1.00 56.94 133 PRO A CA 1
ATOM 998 C C . PRO A 1 133 ? -24.149 3.792 15.517 1.00 56.94 133 PRO A C 1
ATOM 1000 O O . PRO A 1 133 ? -25.096 3.148 15.994 1.00 56.94 133 PRO A O 1
ATOM 1003 N N . ASN A 1 134 ? -24.204 5.117 15.386 1.00 61.94 134 ASN A N 1
ATOM 1004 C CA . ASN A 1 134 ? -25.374 5.926 15.762 1.00 61.94 134 ASN A CA 1
ATOM 1005 C C . ASN A 1 134 ? -25.899 5.678 17.209 1.00 61.94 134 ASN A C 1
ATOM 1007 O O . ASN A 1 134 ? -27.097 5.711 17.482 1.00 61.94 134 ASN A O 1
ATOM 1011 N N . ASN A 1 135 ? -25.010 5.350 18.164 1.00 58.59 135 ASN A N 1
ATOM 1012 C CA . ASN A 1 135 ? -25.341 5.053 19.573 1.00 58.59 135 ASN A CA 1
ATOM 1013 C C . ASN A 1 135 ? -26.449 3.985 19.778 1.00 58.59 135 ASN A C 1
ATOM 1015 O O . ASN A 1 135 ? -27.088 3.930 20.830 1.00 58.59 135 ASN A O 1
ATOM 1019 N N . GLY A 1 136 ? -26.671 3.106 18.793 1.00 53.19 136 GLY A N 1
ATOM 1020 C CA . GLY A 1 136 ? -27.729 2.092 18.838 1.00 53.19 136 GLY A CA 1
ATOM 1021 C C . GLY A 1 136 ? -29.079 2.513 18.250 1.00 53.19 136 GLY A C 1
ATOM 1022 O O . GLY A 1 136 ? -30.034 1.752 18.403 1.00 53.19 136 GLY A O 1
ATOM 1023 N N . ASN A 1 137 ? -29.166 3.662 17.575 1.00 55.81 137 ASN A N 1
ATOM 1024 C CA . ASN A 1 137 ? -30.274 3.954 16.667 1.00 55.81 137 ASN A CA 1
ATOM 1025 C C . ASN A 1 137 ? -30.169 3.066 15.419 1.00 55.81 137 ASN A C 1
ATOM 1027 O O . ASN A 1 137 ? -29.072 2.734 14.974 1.00 55.81 137 ASN A O 1
ATOM 1031 N N . VAL A 1 138 ? -31.323 2.656 14.894 1.00 57.47 138 VAL A N 1
ATOM 1032 C CA . VAL A 1 138 ? -31.421 1.697 13.780 1.00 57.47 138 VAL A CA 1
ATOM 1033 C C . VAL A 1 138 ? -31.363 2.404 12.421 1.00 57.47 138 VAL A C 1
ATOM 1035 O O . VAL A 1 138 ? -31.066 1.759 11.430 1.00 57.47 138 VAL A O 1
ATOM 1038 N N . GLU A 1 139 ? -31.596 3.721 12.379 1.00 61.38 139 GLU A N 1
ATOM 1039 C CA . GLU A 1 139 ? -31.674 4.500 11.141 1.00 61.38 139 GLU A CA 1
ATOM 1040 C C . GLU A 1 139 ? -31.009 5.889 11.279 1.00 61.38 139 GLU A C 1
ATOM 1042 O O . GLU A 1 139 ? -31.261 6.579 12.279 1.00 61.38 139 GLU A O 1
ATOM 1047 N N . PRO A 1 140 ? -30.198 6.322 10.291 1.00 64.69 140 PRO A N 1
ATOM 1048 C CA . PRO A 1 140 ? -29.603 5.465 9.262 1.00 64.69 140 PRO A CA 1
ATOM 1049 C C . PRO A 1 140 ? -28.647 4.446 9.902 1.00 64.69 140 PRO A C 1
ATOM 1051 O O . PRO A 1 140 ? -28.031 4.716 10.944 1.00 64.69 140 PRO A O 1
ATOM 1054 N N . ALA A 1 141 ? -28.574 3.257 9.302 1.00 71.62 141 ALA A N 1
ATOM 1055 C CA . ALA A 1 141 ? -27.543 2.281 9.621 1.00 71.62 141 ALA A CA 1
ATOM 1056 C C . ALA A 1 141 ? -26.183 2.876 9.267 1.00 71.62 141 ALA A C 1
ATOM 1058 O O . ALA A 1 141 ? -26.032 3.508 8.229 1.00 71.62 141 ALA A O 1
ATOM 1059 N N . SER A 1 142 ? -25.197 2.681 10.129 1.00 80.06 142 SER A N 1
ATOM 1060 C CA . SER A 1 142 ? -23.866 3.183 9.831 1.00 80.06 142 SER A CA 1
ATOM 1061 C C . SER A 1 142 ? -23.049 2.177 9.058 1.00 80.06 142 SER A C 1
ATOM 1063 O O . SER A 1 142 ? -23.144 0.958 9.275 1.00 80.06 142 SER A O 1
ATOM 1065 N N . SER A 1 143 ? -22.182 2.728 8.233 1.00 85.81 143 SER A N 1
ATOM 1066 C CA . SER A 1 143 ? -21.326 1.980 7.339 1.00 85.81 143 SER A CA 1
ATOM 1067 C C . SER A 1 143 ? -19.913 2.527 7.343 1.00 85.81 143 SER A C 1
ATOM 1069 O O . SER A 1 143 ? -19.621 3.586 7.901 1.00 85.81 143 SER A O 1
ATOM 1071 N N . ILE A 1 144 ? -19.014 1.754 6.760 1.00 89.31 144 ILE A N 1
ATOM 1072 C CA . ILE A 1 144 ? -17.694 2.217 6.366 1.00 89.31 144 ILE A CA 1
ATOM 1073 C C . ILE A 1 144 ? -17.310 1.485 5.086 1.00 89.31 144 ILE A C 1
ATOM 1075 O O . ILE A 1 144 ? -17.549 0.282 4.975 1.00 89.31 144 ILE A O 1
ATOM 1079 N N . ILE A 1 145 ? -16.759 2.209 4.123 1.00 92.00 145 ILE A N 1
ATOM 1080 C CA . ILE A 1 145 ? -16.246 1.655 2.871 1.00 92.00 145 ILE A CA 1
ATOM 1081 C C . ILE A 1 145 ? -14.727 1.728 2.939 1.00 92.00 145 ILE A C 1
ATOM 1083 O O . ILE A 1 145 ? -14.179 2.785 3.254 1.00 92.00 145 ILE A O 1
ATOM 1087 N N . LEU A 1 146 ? -14.065 0.605 2.676 1.00 93.62 146 LEU A N 1
ATOM 1088 C CA . LEU A 1 146 ? -12.621 0.540 2.492 1.00 93.62 146 LEU A CA 1
ATOM 1089 C C . LEU A 1 146 ? -12.326 0.472 0.999 1.00 93.62 146 LEU A C 1
ATOM 1091 O O . LEU A 1 146 ? -12.868 -0.380 0.294 1.00 93.62 146 LEU A O 1
ATOM 1095 N N . TYR A 1 147 ? -11.458 1.356 0.527 1.00 91.94 147 TYR A N 1
ATOM 1096 C CA . TYR A 1 147 ? -11.004 1.342 -0.855 1.00 91.94 147 TYR A CA 1
ATOM 1097 C C . TYR A 1 147 ? -9.753 0.451 -1.000 1.00 91.94 147 TYR A C 1
ATOM 1099 O O . TYR A 1 147 ? -9.084 0.152 -0.000 1.00 91.94 147 TYR A O 1
ATOM 1107 N N . PRO A 1 148 ? -9.432 -0.007 -2.221 1.00 88.19 148 PRO A N 1
ATOM 1108 C CA . PRO A 1 148 ? -8.186 -0.721 -2.485 1.00 88.19 148 PRO A CA 1
ATOM 1109 C C . PRO A 1 148 ? -6.966 0.094 -2.046 1.00 88.19 148 PRO A C 1
ATOM 1111 O O . PRO A 1 148 ? -6.944 1.319 -2.205 1.00 88.19 148 PRO A O 1
ATOM 1114 N N . ASN A 1 149 ? -5.957 -0.583 -1.493 1.00 87.88 149 ASN A N 1
ATOM 1115 C CA . ASN A 1 149 ? -4.689 0.065 -1.178 1.00 87.88 149 ASN A CA 1
ATOM 1116 C C . ASN A 1 149 ? -4.010 0.536 -2.462 1.00 87.88 149 ASN A C 1
ATOM 1118 O O . ASN A 1 149 ? -4.033 -0.165 -3.466 1.00 87.88 149 ASN A O 1
ATOM 1122 N N . ARG A 1 150 ? -3.350 1.690 -2.407 1.00 85.94 150 ARG A N 1
ATOM 1123 C CA . ARG A 1 150 ? -2.499 2.210 -3.479 1.00 85.94 150 ARG A CA 1
ATOM 1124 C C . ARG A 1 150 ? -1.077 2.325 -2.978 1.00 85.94 150 ARG A C 1
ATOM 1126 O O . ARG A 1 150 ? -0.866 2.900 -1.919 1.00 85.94 150 ARG A O 1
ATOM 1133 N N . VAL A 1 151 ? -0.095 1.810 -3.707 1.00 86.00 151 VAL A N 1
ATOM 1134 C CA . VAL A 1 151 ? 1.299 2.032 -3.320 1.00 86.00 151 VAL A CA 1
ATOM 1135 C C . VAL A 1 151 ? 1.631 3.505 -3.554 1.00 86.00 151 VAL A C 1
ATOM 1137 O O . VAL A 1 151 ? 1.428 4.032 -4.645 1.00 86.00 151 VAL A O 1
ATOM 1140 N N . VAL A 1 152 ? 2.103 4.169 -2.504 1.00 85.19 152 VAL A N 1
ATOM 1141 C CA . VAL A 1 152 ? 2.549 5.572 -2.533 1.00 85.19 152 VAL A CA 1
ATOM 1142 C C . VAL A 1 152 ? 4.068 5.686 -2.446 1.00 85.19 152 VAL A C 1
ATOM 1144 O O . VAL A 1 152 ? 4.625 6.744 -2.720 1.00 85.19 152 VAL A O 1
ATOM 1147 N N . GLY A 1 153 ? 4.751 4.584 -2.133 1.00 83.19 153 GLY A N 1
ATOM 1148 C CA . GLY A 1 153 ? 6.151 4.423 -2.483 1.00 83.19 153 GLY A CA 1
ATOM 1149 C C . GLY A 1 153 ? 6.707 3.045 -2.145 1.00 83.19 153 GLY A C 1
ATOM 1150 O O . GLY A 1 153 ? 6.160 2.308 -1.321 1.00 83.19 153 GLY A O 1
ATOM 1151 N N . ALA A 1 154 ? 7.785 2.699 -2.838 1.00 85.25 154 ALA A N 1
ATOM 1152 C CA . ALA A 1 154 ? 8.463 1.419 -2.747 1.00 85.25 154 ALA A CA 1
ATOM 1153 C C . ALA A 1 154 ? 9.973 1.627 -2.912 1.00 85.25 154 ALA A C 1
ATOM 1155 O O . ALA A 1 154 ? 10.420 2.389 -3.775 1.00 85.25 154 ALA A O 1
ATOM 1156 N N . TRP A 1 155 ? 10.756 0.954 -2.074 1.00 84.81 155 TRP A N 1
ATOM 1157 C CA . TRP A 1 155 ? 12.195 1.156 -1.964 1.00 84.81 155 TRP A CA 1
ATOM 1158 C C . TRP A 1 155 ? 12.911 -0.158 -1.691 1.00 84.81 155 TRP A C 1
ATOM 1160 O O . TRP A 1 155 ? 12.470 -0.949 -0.860 1.00 84.81 155 TRP A O 1
ATOM 1170 N N . ASN A 1 156 ? 14.037 -0.373 -2.360 1.00 84.19 156 ASN A N 1
ATOM 1171 C CA . ASN A 1 156 ? 14.954 -1.464 -2.047 1.00 84.19 156 ASN A CA 1
ATOM 1172 C C . ASN A 1 156 ? 16.147 -0.925 -1.250 1.00 84.19 156 ASN A C 1
ATOM 1174 O O . ASN A 1 156 ? 16.475 0.257 -1.326 1.00 84.19 156 ASN A O 1
ATOM 1178 N N . ASP A 1 157 ? 16.796 -1.772 -0.462 1.00 83.31 157 ASP A N 1
ATOM 1179 C CA . ASP A 1 157 ? 18.077 -1.387 0.128 1.00 83.31 157 ASP A CA 1
ATOM 1180 C C . ASP A 1 157 ? 19.172 -1.407 -0.952 1.00 83.31 157 ASP A C 1
ATOM 1182 O O . ASP A 1 157 ? 19.122 -2.205 -1.893 1.00 83.31 157 ASP A O 1
ATOM 1186 N N . THR A 1 158 ? 20.166 -0.532 -0.826 1.00 76.25 158 THR A N 1
ATOM 1187 C CA . THR A 1 158 ? 21.231 -0.381 -1.823 1.00 76.25 158 THR A CA 1
ATOM 1188 C C . THR A 1 158 ? 22.346 -1.415 -1.649 1.00 76.25 158 THR A C 1
ATOM 1190 O O . THR A 1 158 ? 22.427 -2.116 -0.644 1.00 76.25 158 THR A O 1
ATOM 1193 N N . ASP A 1 159 ? 23.254 -1.496 -2.626 1.00 73.81 159 ASP A N 1
ATOM 1194 C CA . ASP A 1 159 ? 24.567 -2.128 -2.458 1.00 73.81 159 ASP A CA 1
ATOM 1195 C C . ASP A 1 159 ? 25.665 -1.043 -2.534 1.00 73.81 159 ASP A C 1
ATOM 1197 O O . ASP A 1 159 ? 25.828 -0.420 -3.589 1.00 73.81 159 ASP A O 1
ATOM 1201 N N . PRO A 1 160 ? 26.409 -0.766 -1.444 1.00 82.88 160 PRO A N 1
ATOM 1202 C CA . PRO A 1 160 ? 26.355 -1.452 -0.151 1.00 82.88 160 PRO A CA 1
ATOM 1203 C C . PRO A 1 160 ? 25.067 -1.164 0.632 1.00 82.88 160 PRO A C 1
ATOM 1205 O O . PRO A 1 160 ? 24.481 -0.090 0.498 1.00 82.88 160 PRO A O 1
ATOM 1208 N N . ALA A 1 161 ? 24.674 -2.132 1.466 1.00 85.12 161 ALA A N 1
ATOM 1209 C CA . ALA A 1 161 ? 23.498 -2.039 2.331 1.00 85.12 161 ALA A CA 1
ATOM 1210 C C . ALA A 1 161 ? 23.592 -0.833 3.270 1.00 85.12 161 ALA A C 1
ATOM 1212 O O . ALA A 1 161 ? 24.629 -0.621 3.916 1.00 85.12 161 ALA A O 1
ATOM 1213 N N . ASP A 1 162 ? 22.504 -0.077 3.366 1.00 84.69 162 ASP A N 1
ATOM 1214 C CA . ASP A 1 162 ? 22.385 1.041 4.285 1.00 84.69 162 ASP A CA 1
ATOM 1215 C C . ASP A 1 162 ? 22.117 0.499 5.705 1.00 84.69 162 ASP A C 1
ATOM 1217 O O . ASP A 1 162 ? 21.107 -0.173 5.946 1.00 84.69 162 ASP A O 1
ATOM 1221 N N . PRO A 1 163 ? 23.017 0.748 6.677 1.00 86.81 163 PRO A N 1
ATOM 1222 C CA . PRO A 1 163 ? 22.841 0.266 8.044 1.00 86.81 163 PRO A CA 1
ATOM 1223 C C . PRO A 1 163 ? 21.583 0.816 8.734 1.00 86.81 163 PRO A C 1
ATOM 1225 O O . PRO A 1 163 ? 21.112 0.186 9.684 1.00 86.81 163 PRO A O 1
ATOM 1228 N N . ASP A 1 164 ? 21.042 1.946 8.272 1.00 86.25 164 ASP A N 1
ATOM 1229 C CA . ASP A 1 164 ? 19.852 2.582 8.837 1.00 86.25 164 ASP A CA 1
ATOM 1230 C C . ASP A 1 164 ? 18.551 2.103 8.162 1.00 86.25 164 ASP A C 1
ATOM 1232 O O . ASP A 1 164 ? 17.470 2.266 8.743 1.00 86.25 164 ASP A O 1
ATOM 1236 N N . PHE A 1 165 ? 18.639 1.409 7.014 1.00 84.19 165 PHE A N 1
ATOM 1237 C CA . PHE A 1 165 ? 17.484 0.889 6.265 1.00 84.19 165 PHE A CA 1
ATOM 1238 C C . PHE A 1 165 ? 16.487 0.093 7.123 1.00 84.19 165 PHE A C 1
ATOM 1240 O O . PHE A 1 165 ? 15.285 0.317 6.981 1.00 84.19 165 PHE A O 1
ATOM 1247 N N . PRO A 1 166 ? 16.904 -0.782 8.069 1.00 85.94 166 PRO A N 1
ATOM 1248 C CA . PRO A 1 166 ? 15.978 -1.494 8.959 1.00 85.94 166 PRO A CA 1
ATOM 1249 C C . PRO A 1 166 ? 15.061 -0.604 9.810 1.00 85.94 166 PRO A C 1
ATOM 1251 O O . PRO A 1 166 ? 14.077 -1.094 10.363 1.00 85.94 166 PRO A O 1
ATOM 1254 N N . THR A 1 167 ? 15.398 0.678 9.970 1.00 86.31 167 THR A N 1
ATOM 1255 C CA . THR A 1 167 ? 14.627 1.649 10.762 1.00 86.31 167 THR A CA 1
ATOM 1256 C C . THR A 1 167 ? 13.769 2.577 9.906 1.00 86.31 167 THR A C 1
ATOM 1258 O O . THR A 1 167 ? 12.966 3.336 10.451 1.00 86.31 167 THR A O 1
ATOM 1261 N N . TYR A 1 168 ? 13.902 2.515 8.578 1.00 84.75 168 TYR A N 1
ATOM 1262 C CA . TYR A 1 168 ? 13.130 3.358 7.677 1.00 84.75 168 TYR A CA 1
ATOM 1263 C C . TYR A 1 168 ? 11.650 2.994 7.723 1.00 84.75 168 TYR A C 1
ATOM 1265 O O . TYR A 1 168 ? 11.255 1.826 7.647 1.00 84.75 168 TYR A O 1
ATOM 1273 N N . THR A 1 169 ? 10.845 4.042 7.859 1.00 82.38 169 THR A N 1
ATOM 1274 C CA . THR A 1 169 ? 9.377 3.997 7.911 1.00 82.38 169 THR A CA 1
ATOM 1275 C C . THR A 1 169 ? 8.737 5.091 7.054 1.00 82.38 169 THR A C 1
ATOM 1277 O O . THR A 1 169 ? 7.510 5.211 6.971 1.00 82.38 169 THR A O 1
ATOM 1280 N N . ASP A 1 170 ? 9.566 5.898 6.400 1.00 76.88 170 ASP A N 1
ATOM 1281 C CA . ASP A 1 170 ? 9.169 6.908 5.443 1.00 76.88 170 ASP A CA 1
ATOM 1282 C C . ASP A 1 170 ? 10.100 6.863 4.228 1.00 76.88 170 ASP A C 1
ATOM 1284 O O . ASP A 1 170 ? 11.237 6.398 4.287 1.00 76.88 170 ASP A O 1
ATOM 1288 N N . GLY A 1 171 ? 9.551 7.282 3.095 1.00 63.88 171 GLY A N 1
ATOM 1289 C CA . GLY A 1 171 ? 10.197 7.236 1.793 1.00 63.88 171 GLY A CA 1
ATOM 1290 C C . GLY A 1 171 ? 11.161 8.375 1.507 1.00 63.88 171 GLY A C 1
ATOM 1291 O O . GLY A 1 171 ? 11.519 8.588 0.351 1.00 63.88 171 GLY A O 1
ATOM 1292 N N . SER A 1 172 ? 11.503 9.176 2.518 1.00 60.09 172 SER A N 1
ATOM 1293 C CA . SER A 1 172 ? 12.112 10.491 2.307 1.00 60.09 172 SER A CA 1
ATOM 1294 C C . SER A 1 172 ? 13.554 10.434 1.795 1.00 60.09 172 SER A C 1
ATOM 1296 O O . SER A 1 172 ? 14.084 11.465 1.381 1.00 60.09 172 SER A O 1
ATOM 1298 N N . LEU A 1 173 ? 14.184 9.252 1.798 1.00 51.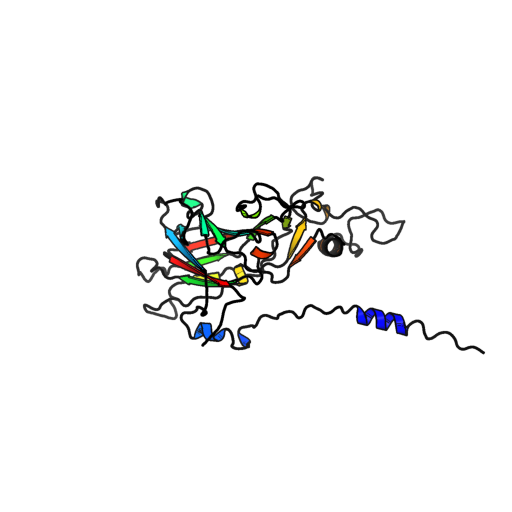78 173 LEU A N 1
ATOM 1299 C CA . LEU A 1 173 ? 15.629 9.146 1.629 1.00 51.78 173 LEU A CA 1
ATOM 1300 C C . LEU A 1 173 ? 16.120 8.520 0.317 1.00 51.78 173 LEU A C 1
ATOM 1302 O O . LEU A 1 173 ? 17.221 8.896 -0.059 1.00 51.78 173 LEU A O 1
ATOM 1306 N N . LEU A 1 174 ? 15.377 7.685 -0.433 1.00 47.12 174 LEU A N 1
ATOM 1307 C CA . LEU A 1 174 ? 15.915 7.068 -1.674 1.00 47.12 174 LEU A CA 1
ATOM 1308 C C . LEU A 1 174 ? 14.840 6.399 -2.572 1.00 47.12 174 LEU A C 1
ATOM 1310 O O . LEU A 1 174 ? 14.642 5.212 -2.392 1.00 47.12 174 LEU A O 1
ATOM 1314 N N . PRO A 1 175 ? 14.173 7.054 -3.552 1.00 56.59 175 PRO A N 1
ATOM 1315 C CA . PRO A 1 175 ? 13.231 6.408 -4.489 1.00 56.59 175 PRO A CA 1
ATOM 1316 C C . PRO A 1 175 ? 13.918 5.451 -5.477 1.00 56.59 175 PRO A C 1
ATOM 1318 O O . PRO A 1 175 ? 14.682 5.890 -6.331 1.00 56.59 175 PRO A O 1
ATOM 1321 N N . LEU A 1 176 ? 13.615 4.149 -5.387 1.00 53.03 176 LEU A N 1
ATOM 1322 C CA . LEU A 1 176 ? 14.163 3.104 -6.272 1.00 53.03 176 LEU A CA 1
ATOM 1323 C C . LEU A 1 176 ? 13.093 2.373 -7.090 1.00 53.03 176 LEU A C 1
ATOM 1325 O O . LEU A 1 176 ? 13.408 1.422 -7.792 1.00 53.03 176 LEU A O 1
ATOM 1329 N N . GLY A 1 177 ? 11.834 2.793 -6.989 1.00 52.50 177 GLY A N 1
ATOM 1330 C CA . GLY A 1 177 ? 10.728 2.171 -7.698 1.00 52.50 177 GLY A CA 1
ATOM 1331 C C . GLY A 1 177 ? 9.774 3.219 -8.246 1.00 52.50 177 GLY A C 1
ATOM 1332 O O . GLY A 1 177 ? 9.106 3.884 -7.455 1.00 52.50 177 GLY A O 1
ATOM 1333 N N . LEU A 1 178 ? 9.677 3.356 -9.566 1.00 57.66 178 LEU A N 1
ATOM 1334 C CA . LEU A 1 178 ? 8.483 3.917 -10.184 1.00 57.66 178 LEU A CA 1
ATOM 1335 C C . LEU A 1 178 ? 7.463 2.801 -10.347 1.00 57.66 178 LEU A C 1
ATOM 1337 O O . LEU A 1 178 ? 7.766 1.694 -10.797 1.00 57.66 178 LEU A O 1
ATOM 1341 N N . ILE A 1 179 ? 6.247 3.094 -9.912 1.00 59.12 179 ILE A N 1
ATOM 1342 C CA . ILE A 1 179 ? 5.119 2.182 -10.021 1.00 59.12 179 ILE A CA 1
ATOM 1343 C C . ILE A 1 179 ? 4.279 2.707 -11.159 1.00 59.12 179 ILE A C 1
ATOM 1345 O O . ILE A 1 179 ? 3.815 3.846 -11.141 1.00 59.12 179 ILE A O 1
ATOM 1349 N N . VAL A 1 180 ? 4.169 1.884 -12.185 1.00 50.78 180 VAL A N 1
ATOM 1350 C CA . VAL A 1 180 ? 3.810 2.353 -13.513 1.00 50.78 180 VAL A CA 1
ATOM 1351 C C . VAL A 1 180 ? 2.331 2.170 -13.770 1.00 50.78 180 VAL A C 1
ATOM 1353 O O . VAL A 1 180 ? 1.762 1.110 -13.507 1.00 50.78 180 VAL A O 1
ATOM 1356 N N . GLY A 1 181 ? 1.728 3.201 -14.360 1.00 51.22 181 GLY A N 1
ATOM 1357 C CA . GLY A 1 181 ? 0.361 3.158 -14.857 1.00 51.22 181 GLY A CA 1
ATOM 1358 C C . GLY A 1 181 ? -0.696 3.163 -13.748 1.00 51.22 181 GLY A C 1
ATOM 1359 O O . GLY A 1 181 ? -0.396 3.372 -12.569 1.00 51.22 181 GLY A O 1
ATOM 1360 N N . PRO A 1 182 ? -1.982 2.984 -14.098 1.00 44.75 182 PRO A N 1
ATOM 1361 C CA . PRO A 1 182 ? -3.055 2.880 -13.121 1.00 44.75 182 PRO A CA 1
ATOM 1362 C C . PRO A 1 182 ? -2.891 1.564 -12.356 1.00 44.75 182 PRO A C 1
ATOM 1364 O O . PRO A 1 182 ? -3.475 0.562 -12.752 1.00 44.75 182 PRO A O 1
ATOM 1367 N N . ASN A 1 183 ? -2.057 1.590 -11.308 1.00 51.88 183 ASN A N 1
ATOM 1368 C CA . ASN A 1 183 ? -1.777 0.530 -10.338 1.00 51.88 183 ASN A CA 1
ATOM 1369 C C . ASN A 1 183 ? -2.884 -0.535 -10.345 1.00 51.88 183 ASN A C 1
ATOM 1371 O O . ASN A 1 183 ? -3.939 -0.280 -9.759 1.00 51.88 183 ASN A O 1
ATOM 1375 N N . LEU A 1 184 ? -2.713 -1.651 -11.070 1.00 52.16 184 LEU A N 1
ATOM 1376 C CA . LEU A 1 184 ? -3.831 -2.552 -11.371 1.00 52.16 184 LEU A CA 1
ATOM 1377 C C . LEU A 1 184 ? -4.168 -3.416 -10.148 1.00 52.16 184 LEU A C 1
ATOM 1379 O O . LEU A 1 184 ? -3.934 -4.620 -10.092 1.00 52.16 184 LEU A O 1
ATOM 1383 N N . TYR A 1 185 ? -4.755 -2.763 -9.154 1.00 63.66 185 TYR A N 1
ATOM 1384 C CA . TYR A 1 185 ? -5.563 -3.367 -8.119 1.00 63.66 185 TYR A CA 1
ATOM 1385 C C . TYR A 1 185 ? -6.865 -3.790 -8.775 1.00 63.66 185 TYR A C 1
ATOM 1387 O O . TYR A 1 185 ? -7.658 -2.960 -9.214 1.00 63.66 185 TYR A O 1
ATOM 1395 N N . THR A 1 186 ? -7.090 -5.093 -8.858 1.00 59.97 186 THR A N 1
ATOM 1396 C CA . THR A 1 186 ? -8.341 -5.645 -9.387 1.00 59.97 186 THR A CA 1
ATOM 1397 C C . THR A 1 186 ? -9.411 -5.795 -8.307 1.00 59.97 186 THR A C 1
ATOM 1399 O O . THR A 1 186 ? -10.431 -6.437 -8.545 1.00 59.97 186 THR A O 1
ATOM 1402 N N . ALA A 1 187 ? -9.176 -5.249 -7.111 1.00 65.00 187 ALA A N 1
ATOM 1403 C CA . ALA A 1 187 ? -10.115 -5.326 -6.007 1.00 65.00 187 ALA A CA 1
ATOM 1404 C C . ALA A 1 187 ? -11.166 -4.217 -6.109 1.00 65.00 187 ALA A C 1
ATOM 1406 O O . ALA A 1 187 ? -10.847 -3.048 -6.323 1.00 65.00 187 ALA A O 1
ATOM 1407 N N . GLU A 1 188 ? -12.425 -4.588 -5.916 1.00 78.56 188 GLU A N 1
ATOM 1408 C CA . GLU A 1 188 ? -13.510 -3.630 -5.730 1.00 78.56 188 GLU A CA 1
ATOM 1409 C C . GLU A 1 188 ? -13.482 -3.079 -4.291 1.00 78.56 188 GLU A C 1
ATOM 1411 O O . GLU A 1 188 ? -12.974 -3.746 -3.385 1.00 78.56 188 GLU A O 1
ATOM 1416 N N . PRO A 1 189 ? -14.024 -1.875 -4.037 1.00 81.94 189 PRO A N 1
ATOM 1417 C CA . PRO A 1 189 ? -14.189 -1.372 -2.677 1.00 81.94 189 PRO A CA 1
ATOM 1418 C C . PRO A 1 189 ? -15.016 -2.335 -1.812 1.00 81.94 189 PRO A C 1
ATOM 1420 O O . PRO A 1 189 ? -16.084 -2.788 -2.228 1.00 81.94 189 PRO A O 1
ATOM 1423 N N . GLU A 1 190 ? -14.576 -2.581 -0.576 1.00 83.62 190 GLU A N 1
ATOM 1424 C CA . GLU A 1 190 ? -15.330 -3.404 0.373 1.00 83.62 190 GLU A CA 1
ATOM 1425 C C . GLU A 1 190 ? -16.177 -2.516 1.290 1.00 83.62 190 GLU A C 1
ATOM 1427 O O . GLU A 1 190 ? -15.667 -1.713 2.081 1.00 83.62 190 GLU A O 1
ATOM 1432 N N . GLY A 1 191 ? -17.494 -2.690 1.211 1.00 72.88 191 GLY A N 1
ATOM 1433 C CA . GLY A 1 191 ? -18.459 -1.981 2.039 1.00 72.88 191 GLY A CA 1
ATOM 1434 C C . GLY A 1 191 ? -18.888 -2.791 3.259 1.00 72.88 191 GLY A C 1
ATOM 1435 O O . GLY A 1 191 ? -19.455 -3.874 3.144 1.00 72.88 191 GLY A O 1
ATOM 1436 N N . TYR A 1 192 ? -18.740 -2.212 4.446 1.00 71.75 192 TYR A N 1
ATOM 1437 C CA . TYR A 1 192 ? -19.298 -2.758 5.675 1.00 71.75 192 TYR A CA 1
ATOM 1438 C C . TYR A 1 192 ? -20.547 -1.985 6.065 1.00 71.75 192 TYR A C 1
ATOM 1440 O O . TYR A 1 192 ? -20.478 -0.796 6.367 1.00 71.75 192 TYR A O 1
ATOM 1448 N N . VAL A 1 193 ? -21.680 -2.674 6.158 1.00 60.34 193 VAL A N 1
ATOM 1449 C CA . VAL A 1 193 ? -22.905 -2.127 6.751 1.00 60.34 193 VAL A CA 1
ATOM 1450 C C . VAL A 1 193 ? -23.196 -2.885 8.032 1.00 60.34 193 VAL A C 1
ATOM 1452 O O . VAL A 1 193 ? -23.226 -4.119 8.061 1.00 60.34 193 VAL A O 1
ATOM 1455 N N . ARG A 1 194 ? -23.430 -2.164 9.128 1.00 56.12 194 ARG A N 1
ATOM 1456 C CA . ARG A 1 194 ? -23.930 -2.798 10.344 1.00 56.12 194 ARG A CA 1
ATOM 1457 C C . ARG A 1 194 ? -25.454 -2.739 10.332 1.00 56.12 194 ARG A C 1
ATOM 1459 O O . ARG A 1 194 ? -26.008 -1.667 10.530 1.00 56.12 194 ARG A O 1
ATOM 1466 N N . PHE A 1 195 ? -26.076 -3.915 10.206 1.00 51.91 195 PHE A N 1
ATOM 1467 C CA . PHE A 1 195 ? -27.513 -4.146 9.994 1.00 51.91 195 PHE A CA 1
ATOM 1468 C C . PHE A 1 195 ? -27.934 -3.900 8.547 1.00 51.91 195 PHE A C 1
ATOM 1470 O O . PHE A 1 195 ? -28.153 -2.771 8.136 1.00 51.91 195 PHE A O 1
ATOM 1477 N N . ASP A 1 196 ? -28.083 -4.985 7.791 1.00 45.31 196 ASP A N 1
ATOM 1478 C CA . ASP A 1 196 ? -28.875 -4.962 6.569 1.00 45.31 196 ASP A CA 1
ATOM 1479 C C . ASP A 1 196 ? -30.347 -4.733 6.978 1.00 45.31 196 ASP A C 1
ATOM 1481 O O . ASP A 1 196 ? -30.921 -5.591 7.670 1.00 45.31 196 ASP A O 1
ATOM 1485 N N . PRO A 1 197 ? -30.966 -3.593 6.601 1.00 47.19 197 PRO A N 1
ATOM 1486 C CA . PRO A 1 197 ? -32.335 -3.272 6.996 1.00 47.19 197 PRO A CA 1
ATOM 1487 C C . PRO A 1 197 ? -33.350 -4.310 6.495 1.00 47.19 197 PRO A C 1
ATOM 1489 O O . PRO A 1 197 ? -34.473 -4.364 7.000 1.00 47.19 197 PRO A O 1
ATOM 1492 N N . SER A 1 198 ? -32.962 -5.164 5.539 1.00 47.47 198 SER A N 1
ATOM 1493 C CA . SER A 1 198 ? -33.817 -6.190 4.952 1.00 47.47 198 SER A CA 1
ATOM 1494 C C . SER A 1 198 ? -33.733 -7.574 5.615 1.00 47.47 198 SER A C 1
ATOM 1496 O O . SER A 1 198 ? -34.666 -8.360 5.439 1.00 47.47 198 SER A O 1
ATOM 1498 N N . SER A 1 199 ? -32.691 -7.894 6.401 1.00 49.25 199 SER A N 1
ATOM 1499 C CA . SER A 1 199 ? -32.438 -9.294 6.804 1.00 49.25 199 SER A CA 1
ATOM 1500 C C . SER A 1 199 ? -32.235 -9.575 8.297 1.00 49.25 199 SER A C 1
ATOM 1502 O O . SER A 1 199 ? -32.378 -10.732 8.697 1.00 49.25 199 SER A O 1
ATOM 1504 N N . THR A 1 200 ? -31.969 -8.592 9.171 1.00 48.53 200 THR A N 1
ATOM 1505 C CA . THR A 1 200 ? -31.835 -8.888 10.618 1.00 48.53 200 THR A CA 1
ATOM 1506 C C . THR A 1 200 ? -32.305 -7.770 11.560 1.00 48.53 200 THR A C 1
ATOM 1508 O O . THR A 1 200 ? -31.552 -6.849 11.876 1.00 48.53 200 THR A O 1
ATOM 1511 N N . PRO A 1 201 ? -33.513 -7.886 12.149 1.00 41.75 201 PRO A N 1
ATOM 1512 C CA . PRO A 1 201 ? -33.908 -7.060 13.280 1.00 41.75 201 PRO A CA 1
ATOM 1513 C C . PRO A 1 201 ? -33.287 -7.638 14.562 1.00 41.75 201 PRO A C 1
ATOM 1515 O O . PRO A 1 201 ? -33.861 -8.518 15.201 1.00 41.75 201 PRO A O 1
ATOM 1518 N N . GLY A 1 202 ? -32.100 -7.179 14.974 1.00 49.25 202 GLY A N 1
ATOM 1519 C CA . GLY A 1 202 ? -31.577 -7.548 16.296 1.00 49.25 202 GLY A CA 1
ATOM 1520 C C . GLY A 1 202 ? -30.075 -7.418 16.521 1.00 49.25 202 GLY A C 1
ATOM 1521 O O . GLY A 1 202 ? -29.283 -7.317 15.598 1.00 49.25 202 GLY A O 1
ATOM 1522 N N . LYS A 1 203 ? -29.707 -7.463 17.811 1.00 49.72 203 LYS A N 1
ATOM 1523 C CA . LYS A 1 203 ? -28.382 -7.300 18.453 1.00 49.72 203 LYS A CA 1
ATOM 1524 C C . LYS A 1 203 ? -27.317 -8.356 18.054 1.00 49.72 203 LYS A C 1
ATOM 1526 O O . LYS A 1 203 ? -26.613 -8.863 18.927 1.00 49.72 203 LYS A O 1
ATOM 1531 N N . GLY A 1 204 ? -27.210 -8.727 16.780 1.00 51.00 204 GLY A N 1
ATOM 1532 C CA . GLY A 1 204 ? -26.176 -9.635 16.274 1.00 51.00 204 GLY A CA 1
ATOM 1533 C C . GLY A 1 204 ? -24.795 -8.973 16.230 1.00 51.00 204 GLY A C 1
ATOM 1534 O O . GLY A 1 204 ? -24.681 -7.768 16.003 1.00 51.00 204 GLY A O 1
ATOM 1535 N N . LYS A 1 205 ? -23.735 -9.750 16.482 1.00 58.72 205 LYS A N 1
ATOM 1536 C CA . LYS A 1 205 ? -22.351 -9.339 16.194 1.00 58.72 205 LYS A CA 1
ATOM 1537 C C . LYS A 1 205 ? -22.162 -9.389 14.674 1.00 58.72 205 LYS A C 1
ATOM 1539 O O . LYS A 1 205 ? -22.603 -10.359 14.065 1.00 58.72 205 LYS A O 1
ATOM 1544 N N . SER A 1 206 ? -21.534 -8.375 14.081 1.00 71.88 206 SER A N 1
ATOM 1545 C CA . SER A 1 206 ? -21.076 -8.461 12.690 1.00 71.88 206 SER A CA 1
ATOM 1546 C C . SER A 1 206 ? -20.128 -9.656 12.562 1.00 71.88 206 SER A C 1
ATOM 1548 O O . SER A 1 206 ? -19.284 -9.887 13.440 1.00 71.88 206 SER A O 1
ATOM 1550 N N . LYS A 1 207 ? -20.314 -10.453 11.509 1.00 78.31 207 LYS A N 1
ATOM 1551 C CA . LYS A 1 207 ? -19.298 -11.423 11.104 1.00 78.31 207 LYS A CA 1
ATOM 1552 C C . LYS A 1 207 ? -18.152 -10.652 10.458 1.00 78.31 207 LYS A C 1
ATOM 1554 O O . LYS A 1 207 ? -18.379 -9.576 9.909 1.00 78.31 207 LYS A O 1
ATOM 1559 N N . ALA A 1 208 ? -16.941 -11.171 10.599 1.00 84.00 208 ALA A N 1
ATOM 1560 C CA . ALA A 1 208 ? -15.825 -10.668 9.821 1.00 84.00 208 ALA A CA 1
ATOM 1561 C C . ALA A 1 208 ? -15.914 -11.112 8.359 1.00 84.00 208 ALA A C 1
ATOM 1563 O O . ALA A 1 208 ? -16.449 -12.183 8.064 1.00 84.00 208 ALA A O 1
ATOM 1564 N N . THR A 1 209 ? -15.412 -10.244 7.488 1.00 85.69 209 THR A N 1
ATOM 1565 C CA . THR A 1 209 ? -15.330 -10.420 6.039 1.00 85.69 209 THR A CA 1
ATOM 1566 C C . THR A 1 209 ? -13.863 -10.513 5.646 1.00 85.69 209 THR A C 1
ATOM 1568 O O . THR A 1 209 ? -13.037 -9.792 6.207 1.00 85.69 209 THR A O 1
ATOM 1571 N N . ASP A 1 210 ? -13.547 -11.413 4.718 1.00 87.44 210 ASP A N 1
ATOM 1572 C CA . ASP A 1 210 ? -12.230 -11.503 4.086 1.00 87.44 210 ASP A CA 1
ATOM 1573 C C . ASP A 1 210 ? -12.033 -10.295 3.162 1.00 87.44 210 ASP A C 1
ATOM 1575 O O . ASP A 1 210 ? -12.816 -10.092 2.240 1.00 87.44 210 ASP A O 1
ATOM 1579 N N . ILE A 1 211 ? -11.007 -9.495 3.436 1.00 90.25 211 ILE A N 1
ATOM 1580 C CA . ILE A 1 211 ? -10.603 -8.326 2.643 1.00 90.25 211 ILE A CA 1
ATOM 1581 C C . ILE A 1 211 ? -9.158 -8.428 2.175 1.00 90.25 211 ILE A C 1
ATOM 1583 O O . ILE A 1 211 ? -8.519 -7.414 1.899 1.00 90.25 211 ILE A O 1
ATOM 1587 N N . THR A 1 212 ? -8.631 -9.650 2.097 1.00 90.44 212 THR A N 1
ATOM 1588 C CA . THR A 1 212 ? -7.257 -9.899 1.650 1.00 90.44 212 THR A CA 1
ATOM 1589 C C . THR A 1 212 ? -6.999 -9.275 0.276 1.00 90.44 212 THR A C 1
ATOM 1591 O O . THR A 1 212 ? -5.941 -8.694 0.064 1.00 90.44 212 THR A O 1
ATOM 1594 N N . GLU A 1 213 ? -7.995 -9.294 -0.615 1.00 88.44 213 GLU A N 1
ATOM 1595 C CA . GLU A 1 213 ? -7.886 -8.743 -1.973 1.00 88.44 213 GLU A CA 1
ATOM 1596 C C . GLU A 1 213 ? -7.599 -7.230 -1.999 1.00 88.44 213 GLU A C 1
ATOM 1598 O O . GLU A 1 213 ? -6.932 -6.761 -2.916 1.00 88.44 213 GLU A O 1
ATOM 1603 N N . LEU A 1 214 ? -7.992 -6.462 -0.968 1.00 89.31 214 LEU A N 1
ATOM 1604 C CA . LEU A 1 214 ? -7.656 -5.030 -0.872 1.00 89.31 214 LEU A CA 1
ATOM 1605 C C . LEU A 1 214 ? -6.149 -4.774 -0.697 1.00 89.31 214 LEU A C 1
ATOM 1607 O O . LEU A 1 214 ? -5.716 -3.624 -0.781 1.00 89.31 214 LEU A O 1
ATOM 1611 N N . PHE A 1 215 ? -5.367 -5.815 -0.410 1.00 90.88 215 PHE A N 1
ATOM 1612 C CA . PHE A 1 215 ? -3.925 -5.777 -0.170 1.00 90.88 215 PHE A CA 1
ATOM 1613 C C . PHE A 1 215 ? -3.145 -6.647 -1.174 1.00 90.88 215 PHE A C 1
ATOM 1615 O O . PHE A 1 215 ? -1.985 -6.991 -0.944 1.00 90.88 215 PHE A O 1
ATOM 1622 N N . THR A 1 216 ? -3.766 -7.013 -2.294 1.00 88.31 216 THR A N 1
ATOM 1623 C CA . THR A 1 216 ? -3.120 -7.771 -3.369 1.00 88.31 216 THR A CA 1
ATOM 1624 C C . THR A 1 216 ? -2.705 -6.832 -4.501 1.00 88.31 216 THR A C 1
ATOM 1626 O O . THR A 1 216 ? -3.448 -5.922 -4.856 1.00 88.31 216 THR A O 1
ATOM 1629 N N . TYR A 1 217 ? -1.525 -7.048 -5.078 1.00 86.06 217 TYR A N 1
ATOM 1630 C CA . TYR A 1 217 ? -0.952 -6.248 -6.156 1.00 86.06 217 TYR A CA 1
ATOM 1631 C C . TYR A 1 217 ? -0.708 -7.095 -7.406 1.00 86.06 217 TYR A C 1
ATOM 1633 O O . TYR A 1 217 ? -0.213 -8.219 -7.332 1.00 86.06 217 TYR A O 1
ATOM 1641 N N . THR A 1 218 ? -1.045 -6.534 -8.566 1.00 85.50 218 THR A N 1
ATOM 1642 C CA . THR A 1 218 ? -0.658 -7.068 -9.873 1.00 85.50 218 THR A CA 1
ATOM 1643 C C . THR A 1 218 ? -0.150 -5.920 -10.731 1.00 85.50 218 THR A C 1
ATOM 1645 O O . THR A 1 218 ? -0.831 -4.905 -10.877 1.00 85.50 218 THR A O 1
ATOM 1648 N N . GLY A 1 219 ? 1.048 -6.066 -11.285 1.00 86.12 219 GLY A N 1
ATOM 1649 C CA . GLY A 1 219 ? 1.655 -5.035 -12.117 1.00 86.12 219 GLY A CA 1
ATOM 1650 C C . GLY A 1 219 ? 3.175 -5.015 -12.064 1.00 86.12 219 GLY A C 1
ATOM 1651 O O . GLY A 1 219 ? 3.818 -5.873 -11.454 1.00 86.12 219 GLY A O 1
ATOM 1652 N N . TRP A 1 220 ? 3.730 -4.007 -12.730 1.00 86.19 220 TRP A N 1
ATOM 1653 C CA . TRP A 1 220 ? 5.161 -3.768 -12.829 1.00 86.19 220 TRP A CA 1
ATOM 1654 C C . TRP A 1 220 ? 5.659 -2.832 -11.728 1.00 86.19 220 TRP A C 1
ATOM 1656 O O . TRP A 1 220 ? 5.143 -1.727 -11.546 1.00 86.19 220 TRP A O 1
ATOM 1666 N N . VAL A 1 221 ? 6.726 -3.254 -11.054 1.00 85.88 221 VAL A N 1
ATOM 1667 C CA . VAL A 1 221 ? 7.584 -2.388 -10.237 1.00 85.88 221 VAL A CA 1
ATOM 1668 C C . VAL A 1 221 ? 8.896 -2.214 -10.977 1.00 85.88 221 VAL A C 1
ATOM 1670 O O . VAL A 1 221 ? 9.484 -3.198 -11.430 1.00 85.88 221 VAL A O 1
ATOM 1673 N N . ILE A 1 222 ? 9.332 -0.969 -11.140 1.00 85.12 222 ILE A N 1
ATOM 1674 C CA . ILE A 1 222 ? 10.388 -0.623 -12.093 1.00 85.12 222 ILE A CA 1
ATOM 1675 C C . ILE A 1 222 ? 11.412 0.264 -11.411 1.00 85.12 222 ILE A C 1
ATOM 1677 O O . ILE A 1 222 ? 11.038 1.194 -10.707 1.00 85.12 222 ILE A O 1
ATOM 1681 N N . ASP A 1 223 ? 12.695 -0.011 -11.620 1.00 84.62 223 ASP A N 1
ATOM 1682 C CA . ASP A 1 223 ? 13.769 0.864 -11.165 1.00 84.62 223 ASP A CA 1
ATOM 1683 C C . ASP A 1 223 ? 13.595 2.262 -11.778 1.00 84.62 223 ASP A C 1
ATOM 1685 O O . ASP A 1 223 ? 13.355 2.403 -12.980 1.00 84.62 223 ASP A O 1
ATOM 1689 N N . SER A 1 224 ? 13.716 3.302 -10.952 1.00 82.25 224 SER A N 1
ATOM 1690 C CA . SER A 1 224 ? 13.533 4.694 -11.377 1.00 82.25 224 SER A CA 1
ATOM 1691 C C . SER A 1 224 ? 14.522 5.131 -12.460 1.00 82.25 224 SER A C 1
ATOM 1693 O O . SER A 1 224 ? 14.260 6.105 -13.157 1.00 82.25 224 SER A O 1
ATOM 1695 N N . VAL A 1 225 ? 15.621 4.394 -12.669 1.00 85.12 225 VAL A N 1
ATOM 1696 C CA . VAL A 1 225 ? 16.554 4.619 -13.785 1.00 85.12 225 VAL A CA 1
ATOM 1697 C C . VAL A 1 225 ? 15.915 4.441 -15.168 1.00 85.12 225 VAL A C 1
ATOM 1699 O O . VAL A 1 225 ? 16.481 4.909 -16.156 1.00 85.12 225 VAL A O 1
ATOM 1702 N N . LEU A 1 226 ? 14.783 3.735 -15.254 1.00 89.06 226 LEU A N 1
ATOM 1703 C CA . LEU A 1 226 ? 14.078 3.507 -16.512 1.00 89.06 226 LEU A CA 1
ATOM 1704 C C . LEU A 1 226 ? 13.143 4.659 -16.902 1.00 89.06 226 LEU A C 1
ATOM 1706 O O . LEU A 1 226 ? 12.785 4.729 -18.069 1.00 89.06 226 LEU A O 1
ATOM 1710 N N . ASP A 1 227 ? 12.810 5.576 -15.988 1.00 88.75 227 ASP A N 1
ATOM 1711 C CA . ASP A 1 227 ? 12.087 6.814 -16.314 1.00 88.75 227 ASP A CA 1
ATOM 1712 C C . ASP A 1 227 ? 13.081 7.851 -16.801 1.00 88.75 227 ASP A C 1
ATOM 1714 O O . ASP A 1 227 ? 13.830 8.474 -16.040 1.00 88.75 227 ASP A O 1
ATOM 1718 N N . THR A 1 228 ? 13.161 7.934 -18.117 1.00 90.56 228 THR A N 1
ATOM 1719 C CA . THR A 1 228 ? 14.167 8.725 -18.812 1.00 90.56 228 THR A CA 1
ATOM 1720 C C . THR A 1 228 ? 13.544 9.881 -19.572 1.00 90.56 228 THR A C 1
ATOM 1722 O O . THR A 1 228 ? 14.261 10.840 -19.883 1.00 90.56 228 THR A O 1
ATOM 1725 N N . SER A 1 229 ? 12.243 9.827 -19.877 1.00 91.38 229 SER A N 1
ATOM 1726 C CA . SER A 1 229 ? 11.575 10.864 -20.653 1.00 91.38 229 SER A CA 1
ATOM 1727 C C . SER A 1 229 ? 10.055 10.782 -20.553 1.00 91.38 229 SER A C 1
ATOM 1729 O O . SER A 1 229 ? 9.487 9.715 -20.700 1.00 91.38 229 SER A O 1
ATOM 1731 N N . GLY A 1 230 ? 9.398 11.934 -20.461 1.00 89.25 230 GLY A N 1
ATOM 1732 C CA . GLY A 1 230 ? 7.957 12.085 -20.646 1.00 89.25 230 GLY A CA 1
ATOM 1733 C C . GLY A 1 230 ? 7.602 12.968 -21.853 1.00 89.25 230 GLY A C 1
ATOM 1734 O O . GLY A 1 230 ? 8.461 13.312 -22.674 1.00 89.25 230 GLY A O 1
ATOM 1735 N N . PRO A 1 231 ? 6.348 13.451 -21.950 1.00 89.25 231 PRO A N 1
ATOM 1736 C CA . PRO A 1 231 ? 5.883 14.313 -23.044 1.00 89.25 231 PRO A CA 1
ATOM 1737 C C . PRO A 1 231 ? 6.687 15.611 -23.234 1.00 89.25 231 PRO A C 1
ATOM 1739 O O . PRO A 1 231 ? 6.665 16.206 -24.315 1.00 89.25 231 PRO A O 1
ATOM 1742 N N . GLU A 1 232 ? 7.374 16.071 -22.184 1.00 91.94 232 GLU A N 1
ATOM 1743 C CA . GLU A 1 232 ? 8.225 17.268 -22.196 1.00 91.94 232 GLU A CA 1
ATOM 1744 C C . GLU A 1 232 ? 9.712 16.963 -22.466 1.00 91.94 232 GLU A C 1
ATOM 1746 O O . GLU A 1 232 ? 10.514 17.893 -22.562 1.00 91.94 232 GLU A O 1
ATOM 1751 N N . GLY A 1 233 ? 10.079 15.690 -22.651 1.00 89.94 233 GLY A N 1
ATOM 1752 C CA . GLY A 1 233 ? 11.450 15.247 -22.922 1.00 89.94 233 GLY A CA 1
ATOM 1753 C C . GLY A 1 233 ? 12.314 15.020 -21.677 1.00 89.94 233 GLY A C 1
ATOM 1754 O O . GLY A 1 233 ? 13.508 14.773 -21.815 1.00 89.94 233 GLY A O 1
ATOM 1755 N N . GLU A 1 234 ? 11.728 15.091 -20.483 1.00 91.62 234 GLU A N 1
ATOM 1756 C CA . GLU A 1 234 ? 12.380 14.890 -19.182 1.00 91.62 234 GLU A CA 1
ATOM 1757 C C . GLU A 1 234 ? 11.593 13.845 -18.371 1.00 91.62 234 GLU A C 1
ATOM 1759 O O . GLU A 1 234 ? 10.388 13.743 -18.610 1.00 91.62 234 GLU A O 1
ATOM 1764 N N . PRO A 1 235 ? 12.223 13.111 -17.429 1.00 88.44 235 PRO A N 1
ATOM 1765 C CA . PRO A 1 235 ? 11.543 12.135 -16.573 1.00 88.44 235 PRO A CA 1
ATOM 1766 C C . PRO A 1 235 ? 10.317 12.725 -15.867 1.00 88.44 235 PRO A C 1
ATOM 1768 O O . PRO A 1 235 ? 10.403 13.817 -15.288 1.00 88.44 235 PRO A O 1
ATOM 1771 N N . ASP A 1 236 ? 9.187 12.022 -15.907 1.00 84.69 236 ASP A N 1
ATOM 1772 C CA . ASP A 1 236 ? 7.897 12.529 -15.413 1.00 84.69 236 ASP A CA 1
ATOM 1773 C C . ASP A 1 236 ? 7.233 11.642 -14.345 1.00 84.69 236 ASP A C 1
ATOM 1775 O O . ASP A 1 236 ? 6.167 11.983 -13.815 1.00 84.69 236 ASP A O 1
ATOM 1779 N N . GLY A 1 237 ? 7.894 10.551 -13.958 1.00 80.00 237 GLY A N 1
ATOM 1780 C CA . GLY A 1 237 ? 7.410 9.588 -12.980 1.00 80.00 237 GLY A CA 1
ATOM 1781 C C . GLY A 1 237 ? 6.398 8.584 -13.534 1.00 80.00 237 GLY A C 1
ATOM 1782 O O . GLY A 1 237 ? 5.781 7.859 -12.746 1.00 80.00 237 GLY A O 1
ATOM 1783 N N . ILE A 1 238 ? 6.192 8.532 -14.850 1.00 83.50 238 ILE A N 1
ATOM 1784 C CA . ILE A 1 238 ? 5.291 7.596 -15.516 1.00 83.50 238 ILE A CA 1
ATOM 1785 C C . ILE A 1 238 ? 6.093 6.838 -16.560 1.00 83.50 238 ILE A C 1
ATOM 1787 O O . ILE A 1 238 ? 6.517 7.414 -17.543 1.00 83.50 238 ILE A O 1
ATOM 1791 N N . ILE A 1 239 ? 6.218 5.520 -16.393 1.00 86.94 239 ILE A N 1
ATOM 1792 C CA . ILE A 1 239 ? 6.797 4.710 -17.462 1.00 86.94 239 ILE A CA 1
ATOM 1793 C C . ILE A 1 239 ? 5.766 4.505 -18.566 1.00 86.94 239 ILE A C 1
ATOM 1795 O O . ILE A 1 239 ? 4.729 3.859 -18.367 1.00 86.94 239 ILE A O 1
ATOM 1799 N N . ASP A 1 240 ? 6.057 5.031 -19.742 1.00 90.31 240 ASP A N 1
ATOM 1800 C CA . ASP A 1 240 ? 5.229 4.835 -20.919 1.00 90.31 240 ASP A CA 1
ATOM 1801 C C . ASP A 1 240 ? 6.076 4.678 -22.192 1.00 90.31 240 ASP A C 1
ATOM 1803 O O . ASP A 1 240 ? 7.230 4.246 -22.166 1.00 90.31 240 ASP A O 1
ATOM 1807 N N . THR A 1 241 ? 5.472 4.923 -23.353 1.00 93.31 241 THR A N 1
ATOM 1808 C CA . THR A 1 241 ? 6.158 4.805 -24.641 1.00 93.31 241 THR A CA 1
ATOM 1809 C C . THR A 1 241 ? 7.318 5.790 -24.808 1.00 93.31 241 THR A C 1
ATOM 1811 O O . THR A 1 241 ? 8.191 5.526 -25.630 1.00 93.31 241 THR A O 1
ATOM 1814 N N . TYR A 1 242 ? 7.341 6.907 -24.070 1.00 93.56 242 TYR A N 1
ATOM 1815 C CA . TYR A 1 242 ? 8.411 7.904 -24.117 1.00 93.56 242 TYR A CA 1
ATOM 1816 C C . TYR A 1 242 ? 9.721 7.392 -23.504 1.00 93.56 242 TYR A C 1
ATOM 1818 O O . TYR A 1 242 ? 10.787 7.797 -23.974 1.00 93.56 242 TYR A O 1
ATOM 1826 N N . ASP A 1 243 ? 9.658 6.453 -22.559 1.00 92.81 243 ASP A N 1
ATOM 1827 C CA . ASP A 1 243 ? 10.833 5.876 -21.888 1.00 92.81 243 ASP A CA 1
ATOM 1828 C C . ASP A 1 243 ? 11.529 4.775 -22.677 1.00 92.81 243 ASP A C 1
ATOM 1830 O O . ASP A 1 243 ? 12.685 4.431 -22.409 1.00 92.81 243 ASP A O 1
ATOM 1834 N N . ILE A 1 244 ? 10.841 4.220 -23.673 1.00 94.25 244 ILE A N 1
ATOM 1835 C CA . ILE A 1 244 ? 11.424 3.212 -24.547 1.00 94.25 244 ILE A CA 1
ATOM 1836 C C . ILE A 1 244 ? 12.569 3.876 -25.330 1.00 94.25 244 ILE A C 1
ATOM 1838 O O . ILE A 1 244 ? 12.344 4.885 -26.014 1.00 94.25 244 ILE A O 1
ATOM 1842 N N . PRO A 1 245 ? 13.800 3.331 -25.284 1.00 94.19 245 PRO A N 1
ATOM 1843 C CA . PRO A 1 245 ? 14.912 3.881 -26.046 1.00 94.19 245 PRO A CA 1
ATOM 1844 C C . PRO A 1 245 ? 14.611 3.917 -27.549 1.00 94.19 245 PRO A C 1
ATOM 1846 O O . PRO A 1 245 ? 13.978 3.020 -28.092 1.00 94.19 245 PRO A O 1
ATOM 1849 N N . LEU A 1 246 ? 15.118 4.924 -28.263 1.00 93.56 246 LEU A N 1
ATOM 1850 C CA . LEU A 1 246 ? 15.061 4.907 -29.727 1.00 93.56 246 LEU A CA 1
ATOM 1851 C C . LEU A 1 246 ? 16.003 3.827 -30.271 1.00 93.56 246 LEU A C 1
ATOM 1853 O O . LEU A 1 246 ? 17.219 3.894 -30.059 1.00 93.56 246 LEU A O 1
ATOM 1857 N N . GLY A 1 247 ? 15.451 2.861 -31.003 1.00 91.00 247 GLY A N 1
ATOM 1858 C CA . GLY A 1 247 ? 16.192 1.720 -31.535 1.00 91.00 247 GLY A CA 1
ATOM 1859 C C . GLY A 1 247 ? 15.681 1.232 -32.889 1.00 91.00 247 GLY A C 1
ATOM 1860 O O . GLY A 1 247 ? 14.575 1.548 -33.316 1.00 91.00 247 GLY A O 1
ATOM 1861 N N . ASP A 1 248 ? 16.528 0.469 -33.578 1.00 90.19 248 ASP A N 1
ATO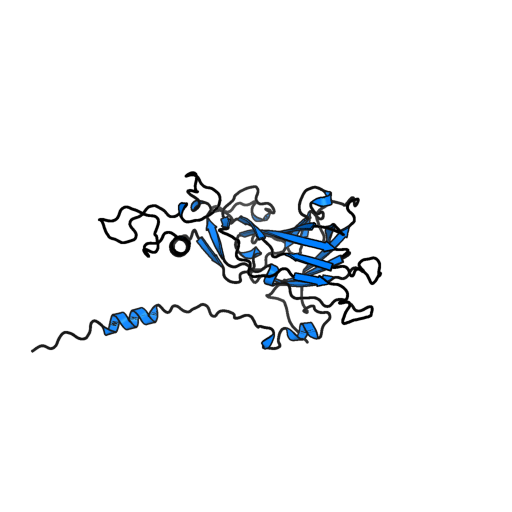M 1862 C CA . ASP A 1 248 ? 16.134 -0.373 -34.712 1.00 90.19 248 ASP A CA 1
ATOM 1863 C C . ASP A 1 248 ? 15.750 -1.749 -34.143 1.00 90.19 248 ASP A C 1
ATOM 1865 O O . ASP A 1 248 ? 16.621 -2.553 -33.792 1.00 90.19 248 ASP A O 1
ATOM 1869 N N . TYR A 1 249 ? 14.444 -1.962 -33.963 1.00 90.00 249 TYR A N 1
ATOM 1870 C CA . TYR A 1 249 ? 13.861 -3.182 -33.391 1.00 90.00 249 TYR A CA 1
ATOM 1871 C C . TYR A 1 249 ? 13.354 -4.166 -34.458 1.00 90.00 249 TYR A C 1
ATOM 1873 O O . TYR A 1 249 ? 13.079 -5.328 -34.149 1.00 90.00 249 TYR A O 1
ATOM 1881 N N . ASP A 1 250 ? 13.271 -3.738 -35.721 1.00 86.56 250 ASP A N 1
ATOM 1882 C CA . ASP A 1 250 ? 12.770 -4.546 -36.835 1.00 86.56 250 ASP A CA 1
ATOM 1883 C C . ASP A 1 250 ? 13.880 -5.230 -37.649 1.00 86.56 250 ASP A C 1
ATOM 1885 O O . ASP A 1 250 ? 13.604 -6.137 -38.444 1.00 86.56 250 ASP A O 1
ATOM 1889 N N . VAL A 1 251 ? 15.145 -4.876 -37.378 1.00 79.06 251 VAL A N 1
ATOM 1890 C CA . VAL A 1 251 ? 16.342 -5.389 -38.063 1.00 79.06 251 VAL A CA 1
ATOM 1891 C C . VAL A 1 251 ? 16.338 -5.015 -39.557 1.00 79.06 251 VAL A C 1
ATOM 1893 O O . VAL A 1 251 ? 17.074 -5.601 -40.364 1.00 79.06 251 VAL A O 1
ATOM 1896 N N . ASP A 1 252 ? 15.524 -4.034 -39.947 1.00 83.00 252 ASP A N 1
ATOM 1897 C CA . ASP A 1 252 ? 15.524 -3.431 -41.268 1.00 83.00 252 ASP A CA 1
ATOM 1898 C C . ASP A 1 252 ? 16.344 -2.142 -41.220 1.00 83.00 252 ASP A C 1
ATOM 1900 O O . ASP A 1 252 ? 15.890 -1.072 -40.830 1.00 83.00 252 ASP A O 1
ATOM 1904 N N . ALA A 1 253 ? 17.568 -2.227 -41.745 1.00 80.00 253 ALA A N 1
ATOM 1905 C CA . ALA A 1 253 ? 18.492 -1.097 -41.826 1.00 80.00 253 ALA A CA 1
ATOM 1906 C C . ALA A 1 253 ? 17.976 0.101 -42.661 1.00 80.00 253 ALA A C 1
ATOM 1908 O O . ALA A 1 253 ? 18.712 1.076 -42.847 1.00 80.00 253 ALA A O 1
ATOM 1909 N N . THR A 1 254 ? 16.781 0.005 -43.251 1.00 84.25 254 THR A N 1
ATOM 1910 C CA . THR A 1 254 ? 16.116 1.088 -43.979 1.00 84.25 254 THR A CA 1
ATOM 1911 C C . THR A 1 254 ? 15.020 1.796 -43.183 1.00 84.25 254 THR A C 1
ATOM 1913 O O . THR A 1 254 ? 14.583 2.861 -43.627 1.00 84.25 254 THR A O 1
ATOM 1916 N N . THR A 1 255 ? 14.616 1.261 -42.029 1.00 84.00 255 THR A N 1
ATOM 1917 C CA . THR A 1 255 ? 13.660 1.894 -41.118 1.00 84.00 255 THR A CA 1
ATOM 1918 C C . THR A 1 255 ? 14.392 2.863 -40.185 1.00 84.00 255 THR A C 1
ATOM 1920 O O . THR A 1 255 ? 15.497 2.591 -39.715 1.00 84.00 255 THR A O 1
ATOM 1923 N N . ASP A 1 256 ? 13.806 4.039 -39.947 1.00 87.75 256 ASP A N 1
ATOM 1924 C CA . ASP A 1 256 ? 14.347 4.978 -38.961 1.00 87.75 256 ASP A CA 1
ATOM 1925 C C . ASP A 1 256 ? 14.144 4.412 -37.538 1.00 87.75 256 ASP A C 1
ATOM 1927 O O . ASP A 1 256 ? 13.108 3.790 -37.287 1.00 87.75 256 ASP A O 1
ATOM 1931 N N . PRO A 1 257 ? 15.075 4.647 -36.587 1.00 90.75 257 PRO A N 1
ATOM 1932 C CA . PRO A 1 257 ? 14.904 4.213 -35.204 1.00 90.75 257 PRO A CA 1
ATOM 1933 C C . PRO A 1 257 ? 13.583 4.706 -34.609 1.00 90.75 257 PRO A C 1
ATOM 1935 O O . PRO A 1 257 ? 13.214 5.872 -34.778 1.00 90.75 257 PRO A O 1
ATOM 1938 N N . SER A 1 258 ? 12.895 3.830 -33.887 1.00 92.19 258 SER A N 1
ATOM 1939 C CA . SER A 1 258 ? 11.590 4.109 -33.289 1.00 92.19 258 SER A CA 1
ATOM 1940 C C . SER A 1 258 ? 11.498 3.555 -31.865 1.00 92.19 258 SER A C 1
ATOM 1942 O O . SER A 1 258 ? 12.469 3.009 -31.345 1.00 92.19 258 SER A O 1
ATOM 1944 N N . GLN A 1 259 ? 10.342 3.753 -31.230 1.00 94.62 259 GLN A N 1
ATOM 1945 C CA . GLN A 1 259 ? 9.999 3.232 -29.899 1.00 94.62 259 GLN A CA 1
ATOM 1946 C C . GLN A 1 259 ? 9.050 2.021 -29.983 1.00 94.62 259 GLN A C 1
ATOM 1948 O O . GLN A 1 259 ? 8.565 1.549 -28.961 1.00 94.62 259 GLN A O 1
ATOM 1953 N N . ASP A 1 260 ? 8.765 1.534 -31.197 1.00 94.12 260 ASP A N 1
ATOM 1954 C CA . ASP A 1 260 ? 7.974 0.324 -31.456 1.00 94.12 260 ASP A CA 1
ATOM 1955 C C . ASP A 1 260 ? 8.838 -0.905 -31.134 1.00 94.12 260 ASP A C 1
ATOM 1957 O O . ASP A 1 260 ? 9.530 -1.463 -31.990 1.00 94.12 260 ASP A O 1
ATOM 1961 N N . TYR A 1 261 ? 8.904 -1.235 -29.844 1.00 94.75 261 TYR A N 1
ATOM 1962 C CA . TYR A 1 261 ? 9.781 -2.267 -29.300 1.00 94.75 261 TYR A CA 1
ATOM 1963 C C . TYR A 1 261 ? 9.343 -3.668 -29.724 1.00 94.75 261 TYR A C 1
ATOM 1965 O O . TYR A 1 261 ? 10.181 -4.551 -29.923 1.00 94.75 261 TYR A O 1
ATOM 1973 N N . ASN A 1 262 ? 8.030 -3.892 -29.847 1.00 94.38 262 ASN A N 1
ATOM 1974 C CA . ASN A 1 262 ? 7.492 -5.199 -30.214 1.00 94.38 262 ASN A CA 1
ATOM 1975 C C . ASN A 1 262 ? 7.430 -5.413 -31.743 1.00 94.38 262 ASN A C 1
ATOM 1977 O O . ASN A 1 262 ? 7.198 -6.545 -32.187 1.00 94.38 262 ASN A O 1
ATOM 1981 N N . ASN A 1 263 ? 7.690 -4.355 -32.521 1.00 92.88 263 ASN A N 1
ATOM 1982 C CA . ASN A 1 263 ? 7.710 -4.326 -33.978 1.00 92.88 263 ASN A CA 1
ATOM 1983 C C . ASN A 1 263 ? 6.382 -4.790 -34.610 1.00 92.88 263 ASN A C 1
ATOM 1985 O O . ASN A 1 263 ? 6.357 -5.592 -35.555 1.00 92.88 263 ASN A O 1
ATOM 1989 N N . ASP A 1 264 ? 5.257 -4.321 -34.069 1.00 93.69 264 ASP A N 1
ATOM 1990 C CA . ASP A 1 264 ? 3.916 -4.575 -34.610 1.00 93.69 264 ASP A CA 1
ATOM 1991 C C . ASP A 1 264 ? 3.413 -3.455 -35.544 1.00 93.69 264 ASP A C 1
ATOM 1993 O O . ASP A 1 264 ? 2.380 -3.610 -36.214 1.00 93.69 264 ASP A O 1
ATOM 1997 N N . GLY A 1 265 ? 4.180 -2.366 -35.662 1.00 91.44 265 GLY A N 1
ATOM 1998 C CA . GLY A 1 265 ? 3.883 -1.189 -36.471 1.00 91.44 265 GLY A CA 1
ATOM 1999 C C . GLY A 1 265 ? 3.033 -0.136 -35.752 1.00 91.44 265 GLY A C 1
ATOM 2000 O O . GLY A 1 265 ? 2.584 0.816 -36.407 1.00 91.44 265 GLY A O 1
ATOM 2001 N N . VAL A 1 266 ? 2.746 -0.299 -34.456 1.00 93.44 266 VAL A N 1
ATOM 2002 C CA . VAL A 1 266 ? 1.867 0.570 -33.666 1.00 93.44 266 VAL A CA 1
ATOM 2003 C C . VAL A 1 266 ? 2.474 0.857 -32.294 1.00 93.44 266 VAL A C 1
ATOM 2005 O O . VAL A 1 266 ? 2.345 0.058 -31.382 1.00 93.44 266 VAL A O 1
ATOM 2008 N N . LEU A 1 267 ? 2.956 2.084 -32.083 1.00 93.94 267 LEU A N 1
ATOM 2009 C CA . LEU A 1 267 ? 3.429 2.519 -30.765 1.00 93.94 267 LEU A CA 1
ATOM 2010 C C . LEU A 1 267 ? 2.289 2.564 -29.727 1.00 93.94 267 LEU A C 1
ATOM 2012 O O . LEU A 1 267 ? 1.395 3.416 -29.812 1.00 93.94 267 LEU A O 1
ATOM 2016 N N . ASN A 1 268 ? 2.301 1.644 -28.762 1.00 92.62 268 ASN A N 1
ATOM 2017 C CA . ASN A 1 268 ? 1.284 1.505 -27.725 1.00 92.62 268 ASN A CA 1
ATOM 2018 C C . ASN A 1 268 ? 1.811 0.799 -26.450 1.00 92.62 268 ASN A C 1
ATOM 2020 O O . ASN A 1 268 ? 2.998 0.550 -26.283 1.00 92.62 268 ASN A O 1
ATOM 2024 N N . GLY A 1 269 ? 0.920 0.476 -25.505 1.00 90.44 269 GLY A N 1
ATOM 2025 C CA . GLY A 1 269 ? 1.303 -0.177 -24.243 1.00 90.44 269 GLY A CA 1
ATOM 2026 C C . GLY A 1 269 ? 1.912 -1.579 -24.397 1.00 90.44 269 GLY A C 1
ATOM 2027 O O . GLY A 1 269 ? 2.617 -2.032 -23.502 1.00 90.44 269 GLY A O 1
ATOM 2028 N N . ALA A 1 270 ? 1.681 -2.264 -25.518 1.00 93.00 270 ALA A N 1
ATOM 2029 C CA . ALA A 1 270 ? 2.319 -3.542 -25.817 1.00 93.00 270 ALA A CA 1
ATOM 2030 C C . ALA A 1 270 ? 3.831 -3.400 -26.063 1.00 93.00 270 ALA A C 1
ATOM 2032 O O . ALA A 1 270 ? 4.563 -4.356 -25.813 1.00 93.00 270 ALA A O 1
ATOM 2033 N N . ASP A 1 271 ? 4.302 -2.233 -26.512 1.00 95.00 271 ASP A N 1
ATOM 2034 C CA . ASP A 1 271 ? 5.734 -1.939 -26.628 1.00 95.00 271 ASP A CA 1
ATOM 2035 C C . ASP A 1 271 ? 6.375 -1.787 -25.259 1.00 95.00 271 ASP A C 1
ATOM 2037 O O . ASP A 1 271 ? 7.427 -2.367 -24.999 1.00 95.00 271 ASP A O 1
ATOM 2041 N N . VAL A 1 272 ? 5.695 -1.068 -24.362 1.00 92.69 272 VAL A N 1
ATOM 2042 C CA . VAL A 1 272 ? 6.124 -0.910 -22.969 1.00 92.69 272 VAL A CA 1
ATOM 2043 C C . VAL A 1 272 ? 6.204 -2.285 -22.307 1.00 92.69 272 VAL A C 1
ATOM 2045 O O . VAL A 1 272 ? 7.235 -2.636 -21.749 1.00 92.69 272 VAL A O 1
ATOM 2048 N N . GLU A 1 273 ? 5.166 -3.113 -22.439 1.00 92.19 273 GLU A N 1
ATOM 2049 C CA . GLU A 1 273 ? 5.145 -4.472 -21.882 1.00 92.19 273 GLU A CA 1
ATOM 2050 C C . GLU A 1 273 ? 6.299 -5.344 -22.411 1.00 92.19 273 GLU A C 1
ATOM 2052 O O . GLU A 1 273 ? 6.966 -6.037 -21.637 1.00 92.19 273 GLU A O 1
ATOM 2057 N N . ALA A 1 274 ? 6.562 -5.303 -23.722 1.00 94.38 274 ALA A N 1
ATOM 2058 C CA . ALA A 1 274 ? 7.660 -6.051 -24.332 1.00 94.38 274 ALA A CA 1
ATOM 2059 C C . ALA A 1 274 ? 9.027 -5.561 -23.829 1.00 94.38 274 ALA A C 1
ATOM 2061 O O . ALA A 1 274 ? 9.876 -6.372 -23.455 1.00 94.38 274 ALA A O 1
ATOM 2062 N N . TRP A 1 275 ? 9.215 -4.244 -23.748 1.00 95.06 275 TRP A N 1
ATOM 2063 C CA . TRP A 1 275 ? 10.440 -3.641 -23.236 1.00 95.06 275 TRP A CA 1
ATOM 2064 C C . TRP A 1 275 ? 10.690 -3.995 -21.767 1.00 95.06 275 TRP A C 1
ATOM 2066 O O . TRP A 1 275 ? 11.785 -4.437 -21.413 1.00 95.06 275 TRP A O 1
ATOM 2076 N N . LEU A 1 276 ? 9.673 -3.879 -20.911 1.00 93.19 276 LEU A N 1
ATOM 2077 C CA . LEU A 1 276 ? 9.775 -4.230 -19.494 1.00 93.19 276 LEU A CA 1
ATOM 2078 C C . LEU A 1 276 ? 10.035 -5.722 -19.280 1.00 93.19 276 LEU A C 1
ATOM 2080 O O . LEU A 1 276 ? 10.807 -6.091 -18.393 1.00 93.19 276 LEU A O 1
ATOM 2084 N N . THR A 1 277 ? 9.465 -6.577 -20.131 1.00 94.50 277 THR A N 1
ATOM 2085 C CA . THR A 1 277 ? 9.765 -8.015 -20.143 1.00 94.50 277 THR A CA 1
ATOM 2086 C C . THR A 1 277 ? 11.252 -8.273 -20.391 1.00 94.50 277 THR A C 1
ATOM 2088 O O . THR A 1 277 ? 11.862 -9.081 -19.684 1.00 94.50 277 THR A O 1
ATOM 2091 N N . ASP A 1 278 ? 11.867 -7.554 -21.329 1.00 95.44 278 ASP A N 1
ATOM 2092 C CA . ASP A 1 278 ? 13.302 -7.670 -21.594 1.00 95.44 278 ASP A CA 1
ATOM 2093 C C . ASP A 1 278 ? 14.152 -7.084 -20.453 1.00 95.44 278 ASP A C 1
ATOM 2095 O O . ASP A 1 278 ? 15.167 -7.679 -20.077 1.00 95.44 278 ASP A O 1
ATOM 2099 N N . MET A 1 279 ? 13.719 -5.980 -19.828 1.00 94.56 279 MET A N 1
ATOM 2100 C CA . MET A 1 279 ? 14.372 -5.415 -18.634 1.00 94.56 279 MET A CA 1
ATOM 2101 C C . MET A 1 279 ? 14.325 -6.370 -17.433 1.00 94.56 279 MET A C 1
ATOM 2103 O O . MET A 1 279 ? 15.286 -6.452 -16.662 1.00 94.56 279 MET A O 1
ATOM 2107 N N . ALA A 1 280 ? 13.252 -7.151 -17.303 1.00 93.12 280 ALA A N 1
ATOM 2108 C CA . ALA A 1 280 ? 13.126 -8.198 -16.293 1.00 93.12 280 ALA A CA 1
ATOM 2109 C C . ALA A 1 280 ? 14.032 -9.412 -16.560 1.00 93.12 280 ALA A C 1
ATOM 2111 O O . ALA A 1 280 ? 14.404 -10.129 -15.629 1.00 93.12 280 ALA A O 1
ATOM 2112 N N . ALA A 1 281 ? 14.409 -9.648 -17.821 1.00 95.31 281 ALA A N 1
ATOM 2113 C CA . ALA A 1 281 ? 15.255 -10.766 -18.237 1.00 95.31 281 ALA A CA 1
ATOM 2114 C C . ALA A 1 281 ? 16.769 -10.475 -18.155 1.00 95.31 281 ALA A C 1
ATOM 2116 O O . ALA A 1 281 ? 17.586 -11.370 -18.409 1.00 95.31 281 ALA A O 1
ATOM 2117 N N . LEU A 1 282 ? 17.169 -9.246 -17.807 1.00 93.06 282 LEU A N 1
ATOM 2118 C CA . LEU A 1 282 ? 18.573 -8.871 -17.638 1.00 93.06 282 LEU A CA 1
ATOM 2119 C C . LEU A 1 282 ? 19.244 -9.654 -16.496 1.00 93.06 282 LEU A C 1
ATOM 2121 O O . LEU A 1 282 ? 18.610 -10.096 -15.543 1.00 93.06 282 LEU A O 1
ATOM 2125 N N . ALA A 1 283 ? 20.576 -9.787 -16.559 1.00 91.12 283 ALA A N 1
ATOM 2126 C CA . ALA A 1 283 ? 21.353 -10.425 -15.488 1.00 91.12 283 ALA A CA 1
ATOM 2127 C C . ALA A 1 283 ? 21.217 -9.690 -14.139 1.00 91.12 283 ALA A C 1
ATOM 2129 O O . ALA A 1 283 ? 21.257 -10.324 -13.086 1.00 91.12 283 ALA A O 1
ATOM 2130 N N . THR A 1 284 ? 21.039 -8.369 -14.204 1.00 88.69 284 THR A N 1
ATOM 2131 C CA . THR A 1 284 ? 20.594 -7.519 -13.100 1.00 88.69 284 THR A CA 1
ATOM 2132 C C . THR A 1 284 ? 19.283 -6.875 -13.550 1.00 88.69 284 THR A C 1
ATOM 2134 O O . THR A 1 284 ? 19.343 -5.908 -14.311 1.00 88.69 284 THR A O 1
ATOM 2137 N N . PRO A 1 285 ? 18.123 -7.440 -13.175 1.00 89.38 285 PRO A N 1
ATOM 2138 C CA . PRO A 1 285 ? 16.828 -6.911 -13.583 1.00 89.38 285 PRO A CA 1
ATOM 2139 C C . PRO A 1 285 ? 16.616 -5.481 -13.086 1.00 89.38 285 PRO A C 1
ATOM 2141 O O . PRO A 1 285 ? 17.046 -5.141 -11.985 1.00 89.38 285 PRO A O 1
ATOM 2144 N N . THR A 1 286 ? 15.926 -4.677 -13.889 1.00 88.69 286 THR A N 1
ATOM 2145 C CA . THR A 1 286 ? 15.473 -3.318 -13.534 1.00 88.69 286 THR A CA 1
ATOM 2146 C C . THR A 1 286 ? 13.952 -3.176 -13.617 1.00 88.69 286 THR A C 1
ATOM 2148 O O . THR A 1 286 ? 13.416 -2.099 -13.385 1.00 88.69 286 THR A O 1
ATOM 2151 N N . ALA A 1 287 ? 13.245 -4.262 -13.928 1.00 89.69 287 ALA A N 1
ATOM 2152 C CA . ALA A 1 287 ? 11.793 -4.343 -13.920 1.00 89.69 287 ALA A CA 1
ATOM 2153 C C . ALA A 1 287 ? 11.362 -5.694 -13.339 1.00 89.69 287 ALA A C 1
ATOM 2155 O O . ALA A 1 287 ? 11.987 -6.724 -13.602 1.00 89.69 287 ALA A O 1
ATOM 2156 N N . TRP A 1 288 ? 10.287 -5.692 -12.558 1.00 89.69 288 TRP A N 1
ATOM 2157 C CA . TRP A 1 288 ? 9.734 -6.884 -11.923 1.00 89.69 288 TRP A CA 1
ATOM 2158 C C . TRP A 1 288 ? 8.220 -6.892 -12.068 1.00 89.69 288 TRP A C 1
ATOM 2160 O O . TRP A 1 288 ? 7.544 -5.964 -11.622 1.00 89.69 288 TRP A O 1
ATOM 2170 N N . TYR A 1 289 ? 7.690 -7.952 -12.674 1.00 89.44 289 TYR A N 1
ATOM 2171 C CA . TYR A 1 289 ? 6.253 -8.174 -12.748 1.00 89.44 289 TYR A CA 1
ATOM 2172 C C . TYR A 1 289 ? 5.790 -9.025 -11.571 1.00 89.44 289 TYR A C 1
ATOM 2174 O O . TYR A 1 289 ? 6.315 -10.115 -11.329 1.00 89.44 289 TYR A O 1
ATOM 2182 N N . TYR A 1 290 ? 4.767 -8.540 -10.882 1.00 88.44 290 TYR A N 1
ATOM 2183 C CA . TYR A 1 290 ? 4.099 -9.241 -9.799 1.00 88.44 290 TYR A CA 1
ATOM 2184 C C . TYR A 1 290 ? 2.682 -9.611 -10.225 1.00 88.44 290 TYR A C 1
ATOM 2186 O O . TYR A 1 290 ? 1.970 -8.805 -10.824 1.00 88.44 290 TYR A O 1
ATOM 2194 N N . ALA A 1 291 ? 2.264 -10.830 -9.892 1.00 88.19 291 ALA A N 1
ATOM 2195 C CA . ALA A 1 291 ? 0.919 -11.330 -10.141 1.00 88.19 291 ALA A CA 1
ATOM 2196 C C . ALA A 1 291 ? 0.334 -11.852 -8.833 1.00 88.19 291 ALA A C 1
ATOM 2198 O O . ALA A 1 291 ? 0.902 -12.767 -8.241 1.00 88.19 291 ALA A O 1
ATOM 2199 N N . GLU A 1 292 ? -0.790 -11.274 -8.407 1.00 86.38 292 GLU A N 1
ATOM 2200 C CA . GLU A 1 292 ? -1.469 -11.633 -7.155 1.00 86.38 292 GLU A CA 1
ATOM 2201 C C . GLU A 1 292 ? -0.545 -11.605 -5.916 1.00 86.38 292 GLU A C 1
ATOM 2203 O O . GLU A 1 292 ? -0.722 -12.370 -4.969 1.00 86.38 292 GLU A O 1
ATOM 2208 N N . GLU A 1 293 ? 0.443 -10.708 -5.907 1.00 89.88 293 GLU A N 1
ATOM 2209 C CA . GLU A 1 293 ? 1.434 -10.608 -4.834 1.00 89.88 293 GLU A CA 1
ATOM 2210 C C . GLU A 1 293 ? 0.871 -9.837 -3.636 1.00 89.88 293 GLU A C 1
ATOM 2212 O O . GLU A 1 293 ? 0.025 -8.950 -3.785 1.00 89.88 293 GLU A O 1
ATOM 2217 N N . TRP A 1 294 ? 1.365 -10.120 -2.430 1.00 91.38 294 TRP A N 1
ATOM 2218 C CA . TRP A 1 294 ? 1.078 -9.264 -1.283 1.00 91.38 294 TRP A CA 1
ATOM 2219 C C . TRP A 1 294 ? 1.686 -7.878 -1.530 1.00 91.38 294 TRP A C 1
ATOM 2221 O O . TRP A 1 294 ? 2.901 -7.734 -1.646 1.00 91.38 294 TRP A O 1
ATOM 2231 N N . ILE A 1 295 ? 0.848 -6.839 -1.598 1.00 87.88 295 ILE A N 1
ATOM 2232 C CA . ILE A 1 295 ? 1.234 -5.476 -2.019 1.00 87.88 295 ILE A CA 1
ATOM 2233 C C . ILE A 1 295 ? 2.445 -4.928 -1.255 1.00 87.88 295 ILE A C 1
ATOM 2235 O O . ILE A 1 295 ? 3.252 -4.185 -1.796 1.00 87.88 295 ILE A O 1
ATOM 2239 N N . LEU A 1 296 ? 2.589 -5.329 0.001 1.00 87.44 296 LEU A N 1
ATOM 2240 C CA . LEU A 1 296 ? 3.621 -4.891 0.929 1.00 87.44 296 LEU A CA 1
ATOM 2241 C C . LEU A 1 296 ? 4.944 -5.683 0.809 1.00 87.44 296 LEU A C 1
ATOM 2243 O O . LEU A 1 296 ? 5.882 -5.397 1.554 1.00 87.44 296 LEU A O 1
ATOM 2247 N N . ASN A 1 297 ? 5.032 -6.642 -0.122 1.00 90.38 297 ASN A N 1
ATOM 2248 C CA . ASN A 1 297 ? 6.218 -7.466 -0.403 1.00 90.38 297 ASN A CA 1
ATOM 2249 C C . ASN A 1 297 ? 6.924 -7.121 -1.724 1.00 90.38 297 ASN A C 1
ATOM 2251 O O . ASN A 1 297 ? 7.961 -7.716 -2.032 1.00 90.38 297 ASN A O 1
ATOM 2255 N N . ILE A 1 298 ? 6.401 -6.156 -2.486 1.00 88.62 298 ILE A N 1
ATOM 2256 C CA . ILE A 1 298 ? 6.900 -5.812 -3.827 1.00 88.62 298 ILE A CA 1
ATOM 2257 C C . ILE A 1 298 ? 8.257 -5.075 -3.825 1.00 88.62 298 ILE A C 1
ATOM 2259 O O . ILE A 1 298 ? 8.867 -4.909 -4.881 1.00 88.62 298 ILE A O 1
ATOM 2263 N N . ALA A 1 299 ? 8.736 -4.646 -2.652 1.00 88.62 299 ALA A N 1
ATOM 2264 C CA . ALA A 1 299 ? 10.061 -4.065 -2.415 1.00 88.62 299 ALA A CA 1
ATOM 2265 C C . ALA A 1 299 ? 10.518 -4.326 -0.962 1.00 88.62 299 ALA A C 1
ATOM 2267 O O . ALA A 1 299 ? 9.768 -4.905 -0.170 1.00 88.62 299 ALA A O 1
ATOM 2268 N N . ASP A 1 300 ? 11.740 -3.921 -0.592 1.00 88.94 300 ASP A N 1
ATOM 2269 C CA . ASP A 1 300 ? 12.223 -4.068 0.793 1.00 88.94 300 ASP A CA 1
ATOM 2270 C C . ASP A 1 300 ? 11.507 -3.135 1.784 1.00 88.94 300 ASP A C 1
ATOM 2272 O O . ASP A 1 300 ? 11.304 -3.526 2.928 1.00 88.94 300 ASP A O 1
ATOM 2276 N N . LEU A 1 301 ? 11.105 -1.933 1.374 1.00 90.19 301 LEU A N 1
ATOM 2277 C CA . LEU A 1 301 ? 10.230 -1.023 2.113 1.00 90.19 301 LEU A CA 1
ATOM 2278 C C . LEU A 1 301 ? 9.077 -0.633 1.191 1.00 90.19 301 LEU A C 1
ATOM 2280 O O . LEU A 1 301 ? 9.306 -0.120 0.098 1.00 90.19 301 LEU A O 1
ATOM 2284 N N . VAL A 1 302 ? 7.841 -0.841 1.635 1.00 90.38 302 VAL A N 1
ATOM 2285 C CA . VAL A 1 302 ? 6.642 -0.459 0.883 1.00 90.38 302 VAL A CA 1
ATOM 2286 C C . VAL A 1 302 ? 5.739 0.371 1.781 1.00 90.38 302 VAL A C 1
ATOM 2288 O O . VAL A 1 302 ? 5.484 0.009 2.931 1.00 90.38 302 VAL A O 1
ATOM 2291 N N . ILE A 1 303 ? 5.244 1.485 1.245 1.00 91.12 303 ILE A N 1
ATOM 2292 C CA . ILE A 1 303 ? 4.200 2.297 1.861 1.00 91.12 303 ILE A CA 1
ATOM 2293 C C . ILE A 1 303 ? 3.003 2.306 0.923 1.00 91.12 303 ILE A C 1
ATOM 2295 O O . ILE A 1 303 ? 3.096 2.674 -0.250 1.00 91.12 303 ILE A O 1
ATOM 2299 N N . THR A 1 304 ? 1.863 1.906 1.462 1.00 91.38 304 THR A N 1
ATOM 2300 C CA . THR A 1 304 ? 0.585 1.893 0.754 1.00 91.38 304 THR A CA 1
ATOM 2301 C C . THR A 1 304 ? -0.410 2.769 1.475 1.00 91.38 304 THR A C 1
ATOM 2303 O O . THR A 1 304 ? -0.273 3.009 2.669 1.00 91.38 304 THR A O 1
ATOM 2306 N N . GLU A 1 305 ? -1.402 3.246 0.746 1.00 91.75 305 GLU A N 1
ATOM 2307 C CA . GLU A 1 305 ? -2.424 4.155 1.215 1.00 91.75 305 GLU A CA 1
ATOM 2308 C C . GLU A 1 305 ? -3.807 3.574 0.927 1.00 91.75 305 GLU A C 1
ATOM 2310 O O . GLU A 1 305 ? -4.149 3.282 -0.221 1.00 91.75 305 GLU A O 1
ATOM 2315 N N . GLN A 1 306 ? -4.609 3.419 1.974 1.00 93.94 306 GLN A N 1
ATOM 2316 C CA . GLN A 1 306 ? -6.001 3.009 1.898 1.00 93.94 306 GLN A CA 1
ATOM 2317 C C . GLN A 1 306 ? -6.897 4.191 2.232 1.00 93.94 306 GLN A C 1
ATOM 2319 O O . GLN A 1 306 ? -6.956 4.650 3.376 1.00 93.94 306 GLN A O 1
ATOM 2324 N N . GLY A 1 307 ? -7.653 4.632 1.232 1.00 94.19 307 GLY A N 1
ATOM 2325 C CA . GLY A 1 307 ? -8.787 5.509 1.469 1.00 94.19 307 GLY A CA 1
ATOM 2326 C C . GLY A 1 307 ? -9.903 4.759 2.193 1.00 94.19 307 GLY A C 1
ATOM 2327 O O . GLY A 1 307 ? -10.130 3.564 1.971 1.00 94.19 307 GLY A O 1
ATOM 2328 N N . LEU A 1 308 ? -10.649 5.477 3.025 1.00 94.94 308 LEU A N 1
ATOM 2329 C CA . LEU A 1 308 ? -11.898 4.991 3.592 1.00 94.94 308 LEU A CA 1
ATOM 2330 C C . LEU A 1 308 ? -12.946 6.097 3.664 1.00 94.94 308 LEU A C 1
ATOM 2332 O O . LEU A 1 308 ? -12.632 7.281 3.781 1.00 94.94 308 LEU A O 1
ATOM 2336 N N . GLU A 1 309 ? -14.209 5.695 3.607 1.00 95.25 309 GLU A N 1
ATOM 2337 C CA . GLU A 1 309 ? -15.354 6.582 3.785 1.00 95.25 309 GLU A CA 1
ATOM 2338 C C . GLU A 1 309 ? -16.208 6.056 4.928 1.00 95.25 309 GLU A C 1
ATOM 2340 O O . GLU A 1 309 ? -16.816 4.987 4.837 1.00 95.25 309 GLU A O 1
ATOM 2345 N N . ASN A 1 310 ? -16.211 6.791 6.036 1.00 92.50 310 ASN A N 1
ATOM 2346 C CA . ASN A 1 310 ? -16.938 6.420 7.235 1.00 92.50 310 ASN A CA 1
ATOM 2347 C C . ASN A 1 310 ? -18.265 7.176 7.313 1.00 92.50 310 ASN A C 1
ATOM 2349 O O . ASN A 1 310 ? -18.304 8.397 7.174 1.00 92.50 310 ASN A O 1
ATOM 2353 N N . ASP A 1 311 ? -19.340 6.448 7.595 1.00 90.06 311 ASP A N 1
ATOM 2354 C CA . ASP A 1 311 ? -20.665 6.999 7.856 1.00 90.06 311 ASP A CA 1
ATOM 2355 C C . ASP A 1 311 ? -21.180 6.493 9.210 1.00 90.06 311 ASP A C 1
ATOM 2357 O O . ASP A 1 311 ? -22.067 5.647 9.315 1.00 90.06 311 ASP A O 1
ATOM 2361 N N . GLY A 1 312 ? -20.559 6.968 10.289 1.00 86.94 312 GLY A N 1
ATOM 2362 C CA . GLY A 1 312 ? -20.998 6.749 11.666 1.00 86.94 312 GLY A CA 1
ATOM 2363 C C . GLY A 1 312 ? -20.382 5.544 12.381 1.00 86.94 312 GLY A C 1
ATOM 2364 O O . GLY A 1 312 ? -20.706 5.300 13.555 1.00 86.94 312 GLY A O 1
ATOM 2365 N N . THR A 1 313 ? -19.488 4.783 11.741 1.00 87.56 313 THR A N 1
ATOM 2366 C CA . THR A 1 313 ? -18.816 3.629 12.358 1.00 87.56 313 THR A CA 1
ATOM 2367 C C . THR A 1 313 ? -17.883 4.071 13.484 1.00 87.56 313 THR A C 1
ATOM 2369 O O . THR A 1 313 ? -16.963 4.861 13.295 1.00 87.56 313 THR A O 1
ATOM 2372 N N . LYS A 1 314 ? -18.096 3.523 14.690 1.00 89.94 314 LYS A N 1
ATOM 2373 C CA . LYS A 1 314 ? -17.318 3.868 15.900 1.00 89.94 314 LYS A CA 1
ATOM 2374 C C . LYS A 1 314 ? -16.055 3.044 16.102 1.00 89.94 314 LYS A C 1
ATOM 2376 O O . LYS A 1 314 ? -15.123 3.510 16.751 1.00 89.94 314 LYS A O 1
ATOM 2381 N N . LEU A 1 315 ? -16.076 1.800 15.642 1.00 91.88 315 LEU A N 1
ATOM 2382 C CA . LEU A 1 315 ? -14.947 0.889 15.744 1.00 91.88 315 LEU A CA 1
ATOM 2383 C C . LEU A 1 315 ? -15.054 -0.150 14.633 1.00 91.88 315 LEU A C 1
ATOM 2385 O O . LEU A 1 315 ? -15.954 -0.996 14.678 1.00 91.88 315 LEU A O 1
ATOM 2389 N N . LEU A 1 316 ? -14.126 -0.078 13.691 1.00 92.69 316 LEU A N 1
ATOM 2390 C CA . LEU A 1 316 ? -13.798 -1.133 12.745 1.00 92.69 316 LEU A CA 1
ATOM 2391 C C . LEU A 1 316 ? -12.562 -1.865 13.283 1.00 92.69 316 LEU A C 1
ATOM 2393 O O . LEU A 1 316 ? -11.599 -1.241 13.714 1.00 92.69 316 LEU A O 1
ATOM 2397 N N . GLN A 1 317 ? -12.616 -3.188 13.318 1.00 94.06 317 GLN A N 1
ATOM 2398 C CA . GLN A 1 317 ? -11.486 -4.036 13.674 1.00 94.06 317 GLN A CA 1
ATOM 2399 C C . GLN A 1 317 ? -11.011 -4.739 12.411 1.00 94.06 317 GLN A C 1
ATOM 2401 O O . GLN A 1 317 ? -11.795 -5.475 11.812 1.00 94.06 317 GLN A O 1
ATOM 2406 N N . ILE A 1 318 ? -9.745 -4.542 12.061 1.00 95.38 318 ILE A N 1
ATOM 2407 C CA . ILE A 1 318 ? -9.037 -5.298 11.031 1.00 95.38 318 ILE A CA 1
ATOM 2408 C C . ILE A 1 318 ? -8.074 -6.257 11.729 1.00 95.38 318 ILE A C 1
ATOM 2410 O O . ILE A 1 318 ? -7.489 -5.931 12.765 1.00 95.38 318 ILE A O 1
ATOM 2414 N N . ARG A 1 319 ? -7.951 -7.470 11.201 1.00 95.75 319 ARG A N 1
ATOM 2415 C CA . ARG A 1 319 ? -7.002 -8.472 11.668 1.00 95.75 319 ARG A CA 1
ATOM 2416 C C . ARG A 1 319 ? -6.145 -8.967 10.527 1.00 95.75 319 ARG A C 1
ATOM 2418 O O . ARG A 1 319 ? -6.686 -9.335 9.490 1.00 95.75 319 ARG A O 1
ATOM 2425 N N . PHE A 1 320 ? -4.849 -9.031 10.786 1.00 96.31 320 PHE A N 1
ATOM 2426 C CA . PHE A 1 320 ? -3.836 -9.554 9.883 1.00 96.31 320 PHE A CA 1
ATOM 2427 C C . PHE A 1 320 ? -3.359 -10.894 10.429 1.00 96.31 320 PHE A C 1
ATOM 2429 O O . PHE A 1 320 ? -2.860 -10.963 11.551 1.00 96.31 320 PHE A O 1
ATOM 2436 N N . TYR A 1 321 ? -3.567 -11.949 9.657 1.00 95.38 321 TYR A N 1
ATOM 2437 C CA . TYR A 1 321 ? -3.262 -13.332 10.005 1.00 95.38 321 TYR A CA 1
ATOM 2438 C C . TYR A 1 321 ? -2.100 -13.807 9.124 1.00 95.38 321 TYR A C 1
ATOM 2440 O O . TYR A 1 321 ? -2.308 -13.894 7.912 1.00 95.38 321 TYR A O 1
ATOM 2448 N N . PRO A 1 322 ? -0.886 -14.043 9.666 1.00 95.25 322 PRO A N 1
ATOM 2449 C CA . PRO A 1 322 ? 0.247 -14.485 8.856 1.00 95.25 322 PRO A CA 1
ATOM 2450 C C . PRO A 1 322 ? -0.107 -15.765 8.100 1.00 95.25 322 PRO A C 1
ATOM 2452 O O . PRO A 1 322 ? -0.582 -16.729 8.709 1.00 95.25 322 PRO A O 1
ATOM 2455 N N . VAL A 1 323 ? 0.100 -15.791 6.782 1.00 91.69 323 VAL A N 1
ATOM 2456 C CA . VAL A 1 323 ? -0.308 -16.941 5.953 1.00 91.69 323 VAL A CA 1
ATOM 2457 C C . VAL A 1 323 ? 0.351 -18.239 6.436 1.00 91.69 323 VAL A C 1
ATOM 2459 O O . VAL A 1 323 ? -0.321 -19.265 6.524 1.00 91.69 323 VAL A O 1
ATOM 2462 N N . ASP A 1 324 ? 1.615 -18.174 6.855 1.00 88.94 324 ASP A N 1
ATOM 2463 C CA . ASP A 1 324 ? 2.407 -19.339 7.268 1.00 88.94 324 ASP A CA 1
ATOM 2464 C C . ASP A 1 324 ? 1.939 -19.998 8.579 1.00 88.94 324 ASP A C 1
ATOM 2466 O O . ASP A 1 324 ? 2.245 -21.166 8.826 1.00 88.94 324 ASP A O 1
ATOM 2470 N N . THR A 1 325 ? 1.205 -19.275 9.432 1.00 88.25 325 THR A N 1
ATOM 2471 C CA . THR A 1 325 ? 0.768 -19.766 10.756 1.00 88.25 325 THR A CA 1
ATOM 2472 C C . THR A 1 325 ? -0.748 -19.876 10.901 1.00 88.25 325 THR A C 1
ATOM 2474 O O . THR A 1 325 ? -1.241 -20.332 11.938 1.00 88.25 325 THR A O 1
ATOM 2477 N N . THR A 1 326 ? -1.508 -19.471 9.883 1.00 87.88 326 THR A N 1
ATOM 2478 C CA . THR A 1 326 ? -2.971 -19.432 9.951 1.00 87.88 326 THR A CA 1
ATOM 2479 C C . THR A 1 326 ? -3.587 -20.789 9.658 1.00 87.88 326 THR A C 1
ATOM 2481 O O . THR A 1 326 ? -3.337 -21.396 8.619 1.00 87.88 326 THR A O 1
ATOM 2484 N N . GLU A 1 327 ? -4.487 -21.227 10.539 1.00 82.00 327 GLU A N 1
ATOM 2485 C CA . GLU A 1 327 ? -5.241 -22.464 10.363 1.00 82.00 327 GLU A CA 1
ATOM 2486 C C . GLU A 1 327 ? -6.750 -22.181 10.293 1.00 82.00 327 GLU A C 1
ATOM 2488 O O . GLU A 1 327 ? -7.361 -21.594 11.196 1.00 82.00 327 GLU A O 1
ATOM 2493 N N . PHE A 1 328 ? -7.387 -22.656 9.222 1.00 78.69 328 PHE A N 1
ATOM 2494 C CA . PHE A 1 328 ? -8.837 -22.590 9.038 1.00 78.69 328 PHE A CA 1
ATOM 2495 C C . PHE A 1 328 ? -9.490 -23.855 9.614 1.00 78.69 328 PHE A C 1
ATOM 2497 O O . PHE A 1 328 ? -9.795 -24.803 8.894 1.00 78.69 328 PHE A O 1
ATOM 2504 N N . ILE A 1 329 ? -9.659 -23.894 10.941 1.00 68.19 329 ILE A N 1
ATOM 2505 C CA . ILE A 1 329 ? -10.236 -25.046 11.661 1.00 68.19 329 ILE A CA 1
ATOM 2506 C C . ILE A 1 329 ? -11.730 -24.814 11.981 1.00 68.19 329 ILE A C 1
ATOM 2508 O O . ILE A 1 329 ? -12.025 -23.761 12.554 1.00 68.19 329 ILE A O 1
ATOM 2512 N N . PRO A 1 330 ? -12.638 -25.769 11.656 1.00 57.59 330 PRO A N 1
ATOM 2513 C CA . PRO A 1 330 ? -14.088 -25.721 11.919 1.00 57.59 330 PRO A CA 1
ATOM 2514 C C . PRO A 1 330 ? -14.523 -25.371 13.346 1.00 57.59 330 PRO A C 1
ATOM 2516 O O . PRO A 1 330 ? -13.892 -25.873 14.307 1.00 57.59 330 PRO A O 1
#

pLDDT: mean 79.57, std 19.32, range [30.2, 98.19]

Foldseek 3Di:
DDDDDDDPPPVVVVVVVVVVPDPPPPPPPPPCPVVLLVLCVVDLNDFDWDWAKAKEFADDLPDADDQDKFDRAAYDHQFWKWKEKEKEFLLAPDPHKIWNGRYTCSHPNHGGYIYGYDFQQWWFKKKFFDDCFPVVDVPPWWKKKKAAKAWPAFDAADVVGDPCSNVDGDPPPDGFWQFADPFPLVDGIDMDTDDPVPDDDDDDGTRIDTPQSSQWGWGKIFTQVLQAQDPVGGRDSHDALGSQDFADCPPPPPDGTGSQNVPPPDRGVVSSVNVQVVLCVDPDHRMDGDDRGRNNNPHSMIMIMMMMGTGRRRIMMMMTHRPVTTHSDD